Protein AF-A0A511YGC6-F1 (afdb_monomer)

Foldseek 3Di:
DPPDDDCQQCVLLVLLQVLLVLLVVLVVLLVVQQVVLVVCLLQQWFADPVFIDHQDDPRCVVPNPPDDDPRTRGGGPSNVSSLVSLVVSLVSLLVLQVVQCVCVVPPVVGPSHDPPVRSVVLNVLSVLCSDPVSVVVSSVQSCQQRVPVNRPVNVLVVQVVVVVVVCVVDPPDDPDDDDDPDD

Radius of gyration: 23.08 Å; Cα contacts (8 Å, |Δi|>4): 191; chains: 1; bounding box: 65×29×63 Å

pLDDT: mean 83.74, std 13.91, range [33.91, 96.25]

Sequence (183 aa):
MKLGESLSDNWYGLGGQGNWFFGVGAALAGVKGGLNSERMYGEGIRRGLSGNYPLTGRNLSLFGKMPATKASMPASSLAKWGGIAGKASFGAGVVMDGIGVYNYYNNPDSKNKVHPAKAGLNTTIGAYGLTGAGTIPALLYFGVDALYPGGWEGYGNDYQSIQSQNAAIVHGFITAPYGSQKF

Structure (mmCIF, N/CA/C/O backbone):
data_AF-A0A511YGC6-F1
#
_entry.id   AF-A0A511YGC6-F1
#
loop_
_atom_site.group_PDB
_atom_site.id
_atom_site.type_symbol
_atom_site.label_atom_id
_atom_site.label_alt_id
_atom_site.label_comp_id
_atom_site.label_asym_id
_atom_site.label_entity_id
_atom_site.label_seq_id
_atom_site.pdbx_PDB_ins_code
_atom_site.Cartn_x
_atom_site.Cartn_y
_atom_site.Cartn_z
_atom_site.occupancy
_atom_site.B_iso_or_equiv
_atom_site.auth_seq_id
_atom_site.auth_comp_id
_atom_site.auth_asym_id
_atom_site.auth_atom_id
_atom_site.pdbx_PDB_model_num
ATOM 1 N N . MET A 1 1 ? -3.624 17.042 17.970 1.00 46.38 1 MET A N 1
ATOM 2 C CA . MET A 1 1 ? -3.234 16.182 19.107 1.00 46.38 1 MET A CA 1
ATOM 3 C C . MET A 1 1 ? -3.882 16.768 20.355 1.00 46.38 1 MET A C 1
ATOM 5 O O . MET A 1 1 ? -3.564 17.902 20.692 1.00 46.38 1 MET A O 1
ATOM 9 N N . LYS A 1 2 ? -4.871 16.097 20.964 1.00 43.78 2 LYS A N 1
ATOM 10 C CA . LYS A 1 2 ? -5.384 16.529 22.277 1.00 43.78 2 LYS A CA 1
ATOM 11 C C . LYS A 1 2 ? -4.279 16.231 23.296 1.00 43.78 2 LYS A C 1
ATOM 13 O O . LYS A 1 2 ? -3.746 15.125 23.280 1.00 43.78 2 LYS A O 1
ATOM 18 N N . LEU A 1 3 ? -3.884 17.215 24.106 1.00 38.38 3 LEU A N 1
ATOM 19 C CA . LEU A 1 3 ? -2.898 17.011 25.171 1.00 38.38 3 LEU A CA 1
ATOM 20 C C . LEU A 1 3 ? -3.415 15.908 26.110 1.00 38.38 3 LEU A C 1
ATOM 22 O O . LEU A 1 3 ? -4.413 16.128 26.790 1.00 38.38 3 LEU A O 1
ATOM 26 N N . GLY A 1 4 ? -2.770 14.737 26.126 1.00 50.97 4 GLY A N 1
ATOM 27 C CA . GLY A 1 4 ? -3.018 13.714 27.150 1.00 50.97 4 GLY A CA 1
ATOM 28 C C . GLY A 1 4 ? -3.004 12.246 26.713 1.00 50.97 4 GLY A C 1
ATOM 29 O O . GLY A 1 4 ? -2.922 11.397 27.591 1.00 50.97 4 GLY A O 1
ATOM 30 N N . GLU A 1 5 ? -3.060 11.903 25.420 1.00 54.47 5 GLU A N 1
ATOM 31 C CA . GLU A 1 5 ? -2.953 10.487 25.017 1.00 54.47 5 GLU A CA 1
ATOM 32 C C . GLU A 1 5 ? -1.487 10.041 24.958 1.00 54.47 5 GLU A C 1
ATOM 34 O O . GLU A 1 5 ? -0.684 10.593 24.201 1.00 54.47 5 GLU A O 1
ATOM 39 N N . SER A 1 6 ? -1.140 9.036 25.766 1.00 64.12 6 SER A N 1
ATOM 40 C CA . SER A 1 6 ? 0.148 8.344 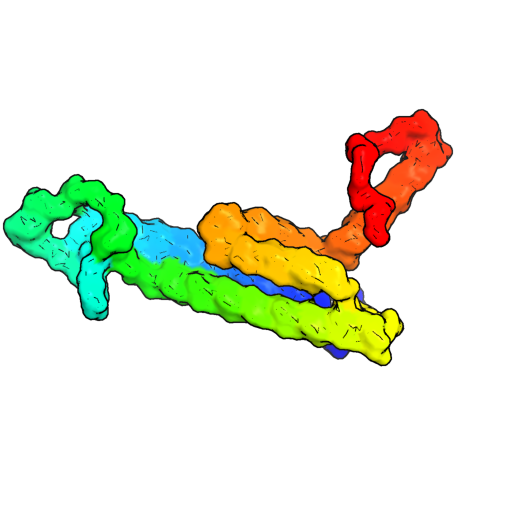25.688 1.00 64.12 6 SER A CA 1
ATOM 41 C C . SER A 1 6 ? 0.275 7.621 24.340 1.00 64.12 6 SER A C 1
ATOM 43 O O . SER A 1 6 ? -0.711 7.102 23.816 1.00 64.12 6 SER A O 1
ATOM 45 N N . LEU A 1 7 ? 1.494 7.514 23.794 1.00 62.38 7 LEU A N 1
ATOM 46 C CA . LEU A 1 7 ? 1.788 6.692 22.607 1.00 62.38 7 LEU A CA 1
ATOM 47 C C . LEU A 1 7 ? 1.282 5.245 22.755 1.00 62.38 7 LEU A C 1
ATOM 49 O O . LEU A 1 7 ? 0.912 4.637 21.758 1.00 62.38 7 LEU A O 1
ATOM 53 N N . SER A 1 8 ? 1.220 4.711 23.982 1.00 67.25 8 SER A N 1
ATOM 54 C CA . SER A 1 8 ? 0.646 3.387 24.275 1.00 67.25 8 SER A CA 1
ATOM 55 C C . SER A 1 8 ? -0.849 3.290 23.975 1.00 67.25 8 SER A C 1
ATOM 57 O O . SER A 1 8 ? -1.338 2.225 23.598 1.00 67.25 8 SER A O 1
ATOM 59 N N . ASP A 1 9 ? -1.584 4.388 24.128 1.00 80.56 9 ASP A N 1
ATOM 60 C CA . ASP A 1 9 ? -3.045 4.365 24.161 1.00 80.56 9 ASP A CA 1
ATOM 61 C C . ASP A 1 9 ? -3.653 4.423 22.760 1.00 80.56 9 ASP A C 1
ATOM 63 O O . ASP A 1 9 ? -4.796 4.017 22.583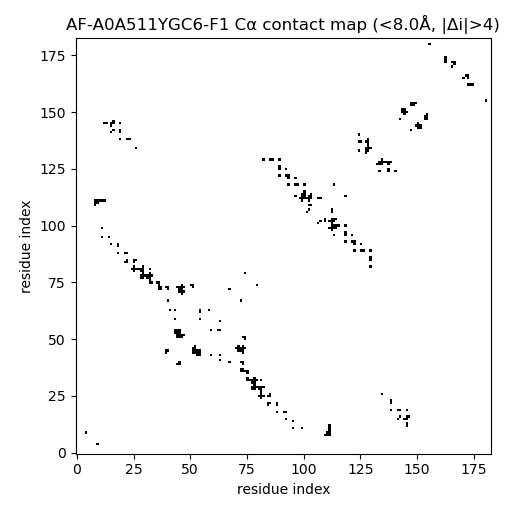 1.00 80.56 9 ASP A O 1
ATOM 67 N N . ASN A 1 10 ? -2.899 4.892 21.761 1.00 84.38 10 ASN A N 1
ATOM 68 C CA . ASN A 1 10 ? -3.384 5.083 20.391 1.00 84.38 10 ASN A CA 1
ATOM 69 C C . ASN A 1 10 ? -2.305 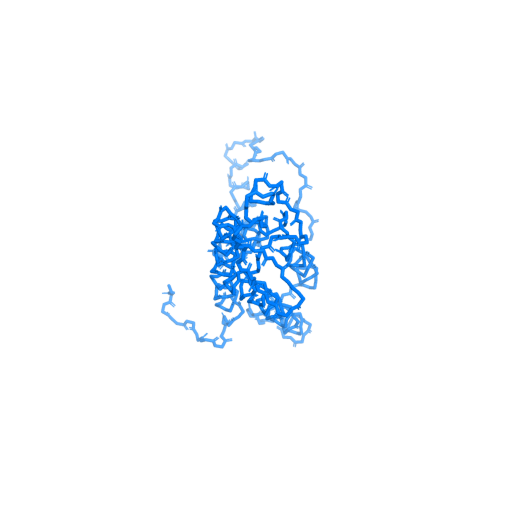4.781 19.332 1.00 84.38 10 ASN A C 1
ATOM 71 O O . ASN A 1 10 ? -2.209 5.437 18.290 1.00 84.38 10 ASN A O 1
ATOM 75 N N . TRP A 1 11 ? -1.443 3.799 19.609 1.00 89.44 11 TRP A N 1
ATOM 76 C CA . TRP A 1 11 ? -0.376 3.411 18.685 1.00 89.44 11 TRP A CA 1
ATOM 77 C C . TRP A 1 11 ? -0.937 2.896 17.357 1.00 89.44 11 TRP A C 1
ATOM 79 O O . TRP A 1 11 ? -0.306 3.105 16.324 1.00 89.44 11 TRP A O 1
ATOM 89 N N . TYR A 1 12 ? -2.114 2.260 17.362 1.00 88.88 12 TYR A N 1
ATOM 90 C CA . TYR A 1 12 ? -2.728 1.741 16.143 1.00 88.88 12 TYR A CA 1
ATOM 91 C C . TYR A 1 12 ? -3.159 2.886 15.216 1.00 88.88 12 TYR A C 1
ATOM 93 O O . TYR A 1 12 ? -2.823 2.877 14.034 1.00 88.88 12 TYR A O 1
ATOM 101 N N . GLY A 1 13 ? -3.824 3.919 15.750 1.00 87.06 13 GLY A N 1
ATOM 102 C CA . GLY A 1 13 ? -4.230 5.088 14.964 1.00 87.06 13 GLY A CA 1
ATOM 103 C C . GLY A 1 13 ? -3.033 5.877 14.427 1.00 87.06 13 GLY A C 1
ATOM 104 O O . GLY A 1 13 ? -2.974 6.196 13.239 1.00 87.06 13 GLY A O 1
ATOM 105 N N . LEU A 1 14 ? -2.030 6.132 15.275 1.00 89.06 14 LEU A N 1
ATOM 106 C CA . LEU A 1 14 ? -0.797 6.817 14.863 1.00 89.06 14 LEU A CA 1
ATOM 107 C C . LEU A 1 14 ? 0.023 5.990 13.861 1.00 89.06 14 LEU A C 1
ATOM 109 O O . LEU A 1 14 ? 0.546 6.532 12.886 1.00 89.06 14 LEU A O 1
ATOM 113 N N . GLY A 1 15 ? 0.106 4.675 14.070 1.00 90.31 15 GLY A N 1
ATOM 114 C CA . GLY A 1 15 ? 0.751 3.732 13.160 1.00 90.31 15 GLY A CA 1
ATOM 115 C C . GLY A 1 15 ? 0.052 3.676 11.804 1.00 90.31 15 GLY A C 1
ATOM 116 O O . GLY A 1 15 ? 0.720 3.723 10.773 1.00 90.31 15 GLY A O 1
ATOM 117 N N . GLY A 1 16 ? -1.283 3.681 11.791 1.00 90.94 16 GLY A N 1
ATOM 118 C CA . GLY A 1 16 ? -2.098 3.779 10.580 1.00 90.94 16 GLY A CA 1
ATOM 119 C C . GLY A 1 16 ? -1.819 5.056 9.785 1.00 90.94 16 GLY A C 1
ATOM 120 O O . GLY A 1 16 ? -1.584 4.986 8.579 1.00 90.94 16 GLY A O 1
ATOM 121 N N . GLN A 1 17 ? -1.740 6.213 10.453 1.00 93.31 17 GLN A N 1
ATOM 122 C CA . GLN A 1 17 ? -1.370 7.488 9.820 1.00 93.31 17 GLN A CA 1
ATOM 123 C C . GLN A 1 17 ? 0.039 7.459 9.233 1.00 93.31 17 GLN A C 1
ATOM 125 O O . GLN A 1 17 ? 0.230 7.801 8.065 1.00 93.31 17 GLN A O 1
ATOM 130 N N . GLY A 1 18 ? 1.024 7.013 10.015 1.00 93.06 18 GLY A N 1
ATOM 131 C CA . GLY A 1 18 ? 2.402 6.881 9.545 1.00 93.06 18 GLY A CA 1
ATOM 132 C C . GLY A 1 18 ? 2.513 5.946 8.339 1.00 93.06 18 GLY A C 1
ATOM 133 O O . GLY A 1 18 ? 3.151 6.291 7.342 1.00 93.06 18 GLY A O 1
ATOM 134 N N . ASN A 1 19 ? 1.832 4.798 8.391 1.00 93.94 19 ASN A N 1
ATOM 135 C CA . ASN A 1 19 ? 1.808 3.837 7.295 1.00 93.94 19 ASN A CA 1
ATOM 136 C C . ASN A 1 19 ? 1.113 4.405 6.047 1.00 93.94 19 ASN A C 1
ATOM 138 O O . ASN A 1 19 ? 1.585 4.172 4.937 1.00 93.94 19 ASN A O 1
ATOM 142 N N . TRP A 1 20 ? 0.050 5.200 6.209 1.00 94.19 20 TRP A N 1
ATOM 143 C CA . TRP A 1 20 ? -0.620 5.874 5.096 1.00 94.19 20 TRP A CA 1
ATOM 144 C C . TRP A 1 20 ? 0.299 6.874 4.390 1.00 94.19 20 TRP A C 1
ATOM 146 O O . TRP A 1 20 ? 0.468 6.795 3.173 1.00 94.19 20 TRP A O 1
ATOM 156 N N . PHE A 1 21 ? 0.960 7.769 5.134 1.00 93.94 21 PHE A N 1
ATOM 157 C CA . PHE A 1 21 ? 1.910 8.726 4.550 1.00 93.94 21 PHE A CA 1
ATOM 158 C C . PHE A 1 21 ? 3.074 8.020 3.850 1.00 93.94 21 PHE A C 1
ATOM 160 O O . PHE A 1 21 ? 3.480 8.414 2.753 1.00 93.94 21 PHE A O 1
ATOM 167 N N . PHE A 1 22 ? 3.586 6.948 4.455 1.00 93.06 22 PHE A N 1
ATOM 168 C CA . PHE A 1 22 ? 4.616 6.121 3.840 1.00 93.06 22 PHE A CA 1
ATOM 169 C C . PHE A 1 22 ? 4.119 5.461 2.542 1.00 93.06 22 PHE A C 1
ATOM 171 O O . PHE A 1 22 ? 4.814 5.511 1.525 1.00 93.06 22 PHE A O 1
ATOM 178 N N . GLY A 1 23 ? 2.897 4.922 2.537 1.00 91.00 23 GLY A N 1
ATOM 179 C CA . GLY A 1 23 ? 2.242 4.354 1.358 1.00 91.00 23 GLY A CA 1
ATOM 180 C C . GLY A 1 23 ? 2.049 5.369 0.226 1.00 91.00 23 GLY A C 1
ATOM 181 O O . GLY A 1 23 ? 2.362 5.067 -0.928 1.00 91.00 23 GLY A O 1
ATOM 182 N N . VAL A 1 24 ? 1.624 6.599 0.541 1.00 91.69 24 VAL A N 1
ATOM 183 C CA . VAL A 1 24 ? 1.540 7.708 -0.430 1.00 91.69 24 VAL A CA 1
ATOM 184 C C . VAL A 1 24 ? 2.917 8.006 -1.026 1.00 91.69 24 VAL A C 1
ATOM 186 O O . VAL A 1 24 ? 3.060 8.094 -2.247 1.00 91.69 24 VAL A O 1
ATOM 189 N N . GLY A 1 25 ? 3.951 8.110 -0.187 1.00 89.88 25 GLY A N 1
ATOM 190 C CA . GLY A 1 25 ? 5.326 8.324 -0.640 1.00 89.88 25 GLY A CA 1
ATOM 191 C C . GLY A 1 25 ? 5.822 7.212 -1.570 1.00 89.88 25 GLY A C 1
ATOM 192 O O . GLY A 1 25 ? 6.396 7.491 -2.626 1.00 89.88 25 GLY A O 1
ATOM 193 N N . ALA A 1 26 ? 5.544 5.953 -1.225 1.00 90.06 26 ALA A N 1
ATOM 194 C CA . ALA A 1 26 ? 5.881 4.793 -2.044 1.00 90.06 26 ALA A CA 1
ATOM 195 C C . ALA A 1 26 ? 5.164 4.813 -3.406 1.00 90.06 26 ALA A C 1
ATOM 197 O O . ALA A 1 26 ? 5.795 4.563 -4.437 1.00 90.06 26 ALA A O 1
ATOM 198 N N . ALA A 1 27 ? 3.875 5.167 -3.430 1.00 88.94 27 ALA A N 1
ATOM 199 C CA . ALA A 1 27 ? 3.099 5.293 -4.661 1.00 88.94 27 ALA A CA 1
ATOM 200 C C . ALA A 1 27 ? 3.657 6.398 -5.573 1.00 88.94 27 ALA A C 1
ATOM 202 O O . ALA A 1 27 ? 3.886 6.164 -6.761 1.00 88.94 27 ALA A O 1
ATOM 203 N N . LEU A 1 28 ? 3.966 7.574 -5.017 1.00 89.25 28 LEU A N 1
ATOM 204 C CA . LEU A 1 28 ? 4.579 8.680 -5.760 1.00 89.25 28 LEU A CA 1
ATOM 205 C C . LEU A 1 28 ? 5.960 8.306 -6.319 1.00 89.25 28 LEU A C 1
ATOM 207 O O . LEU A 1 28 ? 6.267 8.619 -7.473 1.00 89.25 28 LEU A O 1
ATOM 211 N N . ALA A 1 29 ? 6.784 7.599 -5.539 1.00 87.56 29 ALA A N 1
ATOM 212 C CA . ALA A 1 29 ? 8.066 7.070 -6.001 1.00 87.56 29 ALA A CA 1
ATOM 213 C C . ALA A 1 29 ? 7.887 6.059 -7.148 1.00 87.56 29 ALA A C 1
ATOM 215 O O . ALA A 1 29 ? 8.635 6.099 -8.128 1.00 87.56 29 ALA A O 1
ATOM 216 N N . GLY A 1 30 ? 6.858 5.208 -7.069 1.00 86.69 30 GLY A N 1
ATOM 217 C CA . GLY A 1 30 ? 6.450 4.295 -8.136 1.00 86.69 30 GLY A CA 1
ATOM 218 C C . GLY A 1 30 ? 6.102 5.026 -9.434 1.00 86.69 30 GLY A C 1
ATOM 219 O O . GLY A 1 30 ? 6.689 4.732 -10.477 1.00 86.69 30 GLY A O 1
ATOM 220 N N . VAL A 1 31 ? 5.219 6.029 -9.361 1.00 86.94 31 VAL A N 1
ATOM 221 C CA . VAL A 1 31 ? 4.803 6.854 -10.512 1.00 86.94 31 VAL A CA 1
ATOM 222 C C . VAL A 1 31 ? 5.998 7.574 -11.131 1.00 86.94 31 VAL A C 1
ATOM 224 O O . VAL A 1 31 ? 6.249 7.457 -12.331 1.00 86.94 31 VAL A O 1
ATOM 227 N N . LYS A 1 32 ? 6.796 8.270 -10.314 1.00 88.56 32 LYS A N 1
ATOM 228 C CA . LYS A 1 32 ? 7.991 8.982 -10.788 1.00 88.56 32 LYS A CA 1
ATOM 229 C C . LYS A 1 32 ? 9.019 8.021 -11.389 1.00 88.56 32 LYS A C 1
ATOM 231 O O . LYS A 1 32 ? 9.677 8.352 -12.373 1.00 88.56 32 LYS A O 1
ATOM 236 N N . GLY A 1 33 ? 9.144 6.820 -10.830 1.00 88.31 33 GLY A N 1
ATOM 237 C CA . GLY A 1 33 ? 9.994 5.767 -11.365 1.00 88.31 33 GLY A CA 1
ATOM 238 C C . GLY A 1 33 ? 9.526 5.250 -12.728 1.00 88.31 33 GLY A C 1
ATOM 239 O O . GLY A 1 33 ? 10.371 5.033 -13.596 1.00 88.31 33 GLY A O 1
ATOM 240 N N . GLY A 1 34 ? 8.214 5.101 -12.928 1.00 87.38 34 GLY A N 1
ATOM 241 C CA . GLY A 1 34 ? 7.605 4.752 -14.216 1.00 87.38 34 GLY A CA 1
ATOM 242 C C . GLY A 1 34 ? 7.853 5.817 -15.282 1.00 87.38 34 GLY A C 1
ATOM 243 O O . GLY A 1 34 ? 8.403 5.509 -16.333 1.00 87.38 34 GLY A O 1
ATOM 244 N N . LEU A 1 35 ? 7.595 7.089 -14.964 1.00 90.00 35 LEU A N 1
ATOM 245 C CA . LEU A 1 35 ? 7.888 8.212 -15.867 1.00 90.00 35 LEU A CA 1
ATOM 246 C C . LEU A 1 35 ? 9.377 8.284 -16.237 1.00 90.00 35 LEU A C 1
ATOM 248 O O . LEU A 1 35 ? 9.736 8.559 -17.380 1.00 90.00 35 LEU A O 1
ATOM 252 N N . ASN A 1 36 ? 10.265 8.017 -15.276 1.00 91.94 36 ASN A N 1
ATOM 253 C CA . ASN A 1 36 ? 11.696 7.953 -15.551 1.00 91.94 36 ASN A CA 1
ATOM 254 C C . ASN A 1 36 ? 12.050 6.779 -16.477 1.00 91.94 36 ASN A C 1
ATOM 256 O O . ASN A 1 36 ? 12.873 6.939 -17.368 1.00 91.94 36 ASN A O 1
ATOM 260 N N . SER A 1 37 ? 11.416 5.616 -16.298 1.00 90.38 37 SER A N 1
ATOM 261 C CA . SER A 1 37 ? 11.577 4.461 -17.193 1.00 90.38 37 SER A CA 1
ATOM 262 C C . SER A 1 37 ? 11.159 4.791 -18.630 1.00 90.38 37 SER A C 1
ATOM 264 O O . SER A 1 37 ? 11.889 4.469 -19.567 1.00 90.38 37 SER A O 1
ATOM 266 N N . GLU A 1 38 ? 10.043 5.499 -18.812 1.00 90.81 38 GLU A N 1
ATOM 267 C CA . GLU A 1 38 ? 9.581 5.940 -20.132 1.00 90.81 38 GLU A CA 1
ATOM 268 C C . GLU A 1 38 ? 10.553 6.929 -20.786 1.00 90.81 38 GLU A C 1
ATOM 270 O O . GLU A 1 38 ? 10.897 6.769 -21.957 1.00 90.81 38 GLU A O 1
ATOM 275 N N . ARG A 1 39 ? 11.066 7.906 -20.027 1.00 90.69 39 ARG A N 1
ATOM 276 C CA . ARG A 1 39 ? 12.087 8.847 -20.523 1.00 90.69 39 ARG A CA 1
ATOM 277 C C . ARG A 1 39 ? 13.370 8.136 -20.936 1.00 90.69 39 ARG A C 1
ATOM 279 O O . ARG A 1 39 ? 13.825 8.320 -22.058 1.00 90.69 39 ARG A O 1
ATOM 286 N N . MET A 1 40 ? 13.889 7.257 -20.077 1.00 91.81 40 MET A N 1
ATOM 287 C CA . MET A 1 40 ? 15.055 6.424 -20.385 1.00 91.81 40 MET A CA 1
ATOM 288 C C . MET A 1 40 ? 14.823 5.598 -21.659 1.00 91.81 40 MET A C 1
ATOM 290 O O . MET A 1 40 ? 15.723 5.461 -22.486 1.00 91.81 40 MET A O 1
ATOM 294 N N . TYR A 1 41 ? 13.613 5.062 -21.849 1.00 92.19 41 TYR A N 1
ATOM 295 C CA . TYR A 1 41 ? 13.262 4.353 -23.077 1.00 92.19 41 TYR A CA 1
ATOM 296 C C . TYR A 1 41 ? 13.317 5.269 -24.307 1.00 92.19 41 TYR A C 1
ATOM 298 O O . TYR A 1 41 ? 13.897 4.888 -25.328 1.00 92.19 41 TYR A O 1
ATOM 306 N N . GLY A 1 42 ? 12.764 6.480 -24.208 1.00 88.25 42 GLY A N 1
ATOM 307 C CA . GLY A 1 42 ? 12.836 7.499 -25.260 1.00 88.25 42 GLY A CA 1
ATOM 308 C C . GLY A 1 42 ? 14.270 7.909 -25.615 1.00 88.25 42 GLY A C 1
ATOM 309 O O . GLY A 1 42 ? 14.574 8.131 -26.783 1.00 88.25 42 GLY A O 1
ATOM 310 N N . GLU A 1 43 ? 15.175 7.903 -24.638 1.00 89.12 43 GLU A N 1
ATOM 311 C CA . GLU A 1 43 ? 16.612 8.172 -24.810 1.00 89.12 43 GLU A CA 1
ATOM 312 C C . GLU A 1 43 ? 17.399 6.985 -25.401 1.00 89.12 43 GLU A C 1
ATOM 314 O O . GLU A 1 43 ? 18.617 7.043 -25.549 1.00 89.12 43 GLU A O 1
ATOM 319 N N . GLY A 1 44 ? 16.725 5.887 -25.756 1.00 90.19 44 GLY A N 1
ATOM 320 C CA . GLY A 1 44 ? 17.368 4.712 -26.344 1.00 90.19 44 GLY A CA 1
ATOM 321 C C . GLY A 1 44 ? 17.904 3.712 -25.319 1.00 90.19 44 GLY A C 1
ATOM 322 O O . GLY A 1 44 ? 18.582 2.761 -25.704 1.00 90.19 44 GLY A O 1
ATOM 323 N N . ILE A 1 45 ? 17.588 3.861 -24.030 1.00 92.62 45 ILE A N 1
ATOM 324 C CA . ILE A 1 45 ? 17.928 2.866 -23.008 1.00 92.62 45 ILE A CA 1
ATOM 325 C C . ILE A 1 45 ? 16.917 1.718 -23.061 1.00 92.62 45 ILE A C 1
ATOM 327 O O . ILE A 1 45 ? 15.708 1.909 -23.220 1.00 92.62 45 ILE A O 1
ATOM 331 N N . ARG A 1 46 ? 17.411 0.487 -22.952 1.00 91.94 46 ARG A N 1
ATOM 332 C CA . ARG A 1 46 ? 16.615 -0.742 -22.970 1.00 91.94 46 ARG A CA 1
ATOM 333 C C . ARG A 1 46 ? 16.933 -1.592 -21.749 1.00 91.94 46 ARG A C 1
ATOM 335 O O . ARG A 1 46 ? 17.995 -1.469 -21.139 1.00 91.94 46 ARG A O 1
ATOM 342 N N . ARG A 1 47 ? 15.997 -2.459 -21.376 1.00 92.00 47 ARG A N 1
ATOM 343 C CA . ARG A 1 47 ? 16.202 -3.453 -20.320 1.00 92.00 47 ARG A CA 1
ATOM 344 C C . ARG A 1 47 ? 16.948 -4.669 -20.860 1.00 92.00 47 ARG A C 1
ATOM 346 O O . ARG A 1 47 ? 16.500 -5.293 -21.814 1.00 92.00 47 ARG A O 1
ATOM 353 N N . GLY A 1 48 ? 18.055 -5.018 -20.215 1.00 86.81 48 GLY A N 1
ATOM 354 C CA . GLY A 1 48 ? 18.797 -6.258 -20.429 1.00 86.81 48 GLY A CA 1
ATOM 355 C C . GLY A 1 48 ? 18.635 -7.243 -19.272 1.00 86.81 48 GLY A C 1
ATOM 356 O O . GLY A 1 48 ? 17.969 -6.959 -18.273 1.00 86.81 48 GLY A O 1
ATOM 357 N N . LEU A 1 49 ? 19.272 -8.408 -19.411 1.00 83.50 49 LEU A N 1
ATOM 358 C CA . LEU A 1 49 ? 19.253 -9.489 -18.417 1.00 83.50 49 LEU A CA 1
ATOM 359 C C . LEU A 1 49 ? 19.921 -9.081 -17.094 1.00 83.50 49 LEU A C 1
ATOM 361 O O . LEU A 1 49 ? 19.396 -9.379 -16.026 1.00 83.50 49 LEU A O 1
ATOM 365 N N . SER A 1 50 ? 21.048 -8.367 -17.165 1.00 85.19 50 SER A N 1
ATOM 366 C CA . SER A 1 50 ? 21.831 -7.925 -16.001 1.00 85.19 50 SER A CA 1
ATOM 367 C C . SER A 1 50 ? 21.558 -6.479 -15.575 1.00 85.19 50 SER A C 1
ATOM 369 O O . SER A 1 50 ? 22.007 -6.052 -14.514 1.00 85.19 50 SER A O 1
ATOM 371 N N . GLY A 1 51 ? 20.818 -5.707 -16.371 1.00 87.19 51 GLY A N 1
ATOM 372 C CA . GLY A 1 51 ? 20.605 -4.287 -16.114 1.00 87.19 51 GLY A CA 1
ATOM 373 C C . GLY A 1 51 ? 20.170 -3.522 -17.353 1.00 87.19 51 GLY A C 1
ATOM 374 O O . GLY A 1 51 ? 19.985 -4.091 -18.428 1.00 87.19 51 GLY A O 1
ATOM 375 N N . ASN A 1 52 ? 19.980 -2.218 -17.192 1.00 92.62 52 ASN A N 1
ATOM 376 C CA . ASN A 1 52 ? 19.666 -1.345 -18.315 1.00 92.62 52 ASN A CA 1
ATOM 377 C C . ASN A 1 52 ? 20.919 -1.126 -19.167 1.00 92.62 52 ASN A C 1
ATOM 379 O O . ASN A 1 52 ? 22.009 -0.976 -18.619 1.00 92.62 52 ASN A O 1
ATOM 383 N N . TYR A 1 53 ? 20.761 -1.059 -20.484 1.00 92.06 53 TYR A N 1
ATOM 384 C CA . TYR A 1 53 ? 21.849 -0.768 -21.413 1.00 92.06 53 TYR A CA 1
ATOM 385 C C . TYR A 1 53 ? 21.397 0.242 -22.478 1.00 92.06 53 TYR A C 1
ATOM 387 O O . TYR A 1 53 ? 20.228 0.229 -22.876 1.00 92.06 53 TYR A O 1
ATOM 395 N N . PRO A 1 54 ? 22.286 1.133 -22.943 1.00 93.12 54 PRO A N 1
ATOM 396 C CA . PRO A 1 54 ? 21.973 2.065 -24.018 1.00 93.12 54 PRO A CA 1
ATOM 397 C C . PRO A 1 54 ? 22.075 1.381 -25.387 1.00 93.12 54 PRO A C 1
ATOM 399 O O . PRO A 1 54 ? 22.976 0.577 -25.633 1.00 93.12 54 PRO A O 1
ATOM 402 N N . LEU A 1 55 ? 21.177 1.725 -26.309 1.00 91.94 55 LEU A N 1
ATOM 403 C CA . LEU A 1 55 ? 21.359 1.427 -27.727 1.00 91.94 55 LEU A CA 1
ATOM 404 C C . LEU A 1 55 ? 22.391 2.385 -28.329 1.00 91.94 55 LEU A C 1
ATOM 406 O O . LEU A 1 55 ? 22.350 3.589 -28.090 1.00 91.94 55 LEU A O 1
ATOM 410 N N . THR A 1 56 ? 23.286 1.859 -29.162 1.00 90.62 56 THR A N 1
ATOM 411 C CA . THR A 1 56 ? 24.337 2.642 -29.823 1.00 90.62 56 THR A CA 1
ATOM 412 C C . THR A 1 56 ? 24.415 2.330 -31.320 1.00 90.62 56 THR A C 1
ATOM 414 O O . THR A 1 56 ? 23.992 1.264 -31.783 1.00 90.62 56 THR A O 1
ATOM 417 N N . GLY A 1 57 ? 24.927 3.288 -32.101 1.00 89.25 57 GLY A N 1
ATOM 418 C CA . GLY A 1 57 ? 25.205 3.137 -33.533 1.00 89.25 57 GLY A CA 1
ATOM 419 C C . GLY A 1 57 ? 24.016 2.623 -34.353 1.00 89.25 57 GLY A C 1
ATOM 420 O O . GLY A 1 57 ? 22.895 3.127 -34.254 1.00 89.25 57 GLY A O 1
ATOM 421 N N . ARG A 1 58 ? 24.261 1.582 -35.159 1.00 86.56 58 ARG A N 1
ATOM 422 C CA . ARG A 1 58 ? 23.251 0.961 -36.032 1.00 86.56 58 ARG A CA 1
ATOM 423 C C . ARG A 1 58 ? 22.029 0.460 -35.254 1.00 86.56 58 ARG A C 1
ATOM 425 O O . ARG A 1 58 ? 20.912 0.574 -35.747 1.00 86.56 58 ARG A O 1
ATOM 432 N N . ASN A 1 59 ? 22.214 -0.026 -34.027 1.00 85.56 59 ASN A N 1
ATOM 433 C CA . ASN A 1 59 ? 21.109 -0.526 -33.208 1.00 85.56 59 ASN A CA 1
ATOM 434 C C . ASN A 1 59 ? 20.186 0.602 -32.735 1.00 85.56 59 ASN A C 1
ATOM 436 O O . ASN A 1 59 ? 18.973 0.415 -32.704 1.00 85.56 59 ASN A O 1
ATOM 440 N N . LEU A 1 60 ? 20.724 1.785 -32.422 1.00 88.44 60 LEU A N 1
ATOM 441 C CA . LEU A 1 60 ? 19.898 2.951 -32.098 1.00 88.44 60 LEU A CA 1
ATOM 442 C C . LEU A 1 60 ? 19.080 3.409 -33.314 1.00 88.44 60 LEU A C 1
ATOM 444 O O . LEU A 1 60 ? 17.895 3.700 -33.184 1.00 88.44 60 LEU A O 1
ATOM 448 N N . SER A 1 61 ? 19.686 3.410 -34.503 1.00 84.56 61 SER A N 1
ATOM 449 C CA . SER A 1 61 ? 18.999 3.774 -35.748 1.00 84.56 61 SER A CA 1
ATOM 450 C C . SER A 1 61 ? 17.860 2.807 -36.105 1.00 84.56 61 SER A C 1
ATOM 452 O O . SER A 1 61 ? 16.791 3.256 -36.514 1.00 84.56 61 SER A O 1
ATOM 454 N N . LEU A 1 62 ? 18.059 1.499 -35.904 1.00 84.50 62 LEU A N 1
ATOM 455 C CA . LEU A 1 62 ? 17.072 0.466 -36.241 1.00 84.50 62 LEU A CA 1
ATOM 456 C C . LEU A 1 62 ? 15.991 0.277 -35.165 1.00 84.50 62 LEU A C 1
ATOM 458 O O . LEU A 1 62 ? 14.830 0.046 -35.492 1.00 84.50 62 LEU A O 1
ATOM 462 N N . PHE A 1 63 ? 16.358 0.370 -33.883 1.00 86.69 63 PHE A N 1
ATOM 463 C CA . PHE A 1 63 ? 15.499 -0.028 -32.758 1.00 86.69 63 PHE A CA 1
ATOM 464 C C . PHE A 1 63 ? 15.127 1.127 -31.816 1.00 86.69 63 PHE A C 1
ATOM 466 O O . PHE A 1 63 ? 14.360 0.938 -30.866 1.00 86.69 63 PHE A O 1
ATOM 473 N N . GLY A 1 64 ? 15.636 2.337 -32.063 1.00 82.62 64 GLY A N 1
ATOM 474 C CA . GLY A 1 64 ? 15.373 3.519 -31.238 1.00 82.62 64 GLY A CA 1
ATOM 475 C C . GLY A 1 64 ? 13.898 3.918 -31.206 1.00 82.62 64 GLY A C 1
ATOM 476 O O . GLY A 1 64 ? 13.402 4.311 -30.155 1.00 82.62 64 GLY A O 1
ATOM 477 N N . LYS A 1 65 ? 13.186 3.732 -32.326 1.00 83.62 65 LYS A N 1
ATOM 478 C CA . LYS A 1 65 ? 11.763 4.085 -32.493 1.00 83.62 65 LYS A CA 1
ATOM 479 C C . LYS A 1 65 ? 10.793 2.915 -32.296 1.00 83.62 65 LYS A C 1
ATOM 481 O O . LYS A 1 65 ? 9.611 3.055 -32.596 1.00 83.62 65 LYS A O 1
ATOM 486 N N . MET A 1 66 ? 11.272 1.750 -31.854 1.00 85.94 66 MET A N 1
ATOM 487 C CA . MET A 1 66 ? 10.371 0.625 -31.597 1.00 85.94 66 MET A CA 1
ATOM 488 C C . MET A 1 66 ? 9.399 0.947 -30.454 1.00 85.94 66 MET A C 1
ATOM 490 O O . MET A 1 66 ? 9.778 1.651 -29.517 1.00 85.94 66 MET A O 1
ATOM 494 N N . PRO A 1 67 ? 8.157 0.436 -30.510 1.00 85.75 67 PRO A N 1
ATOM 495 C CA . PRO A 1 67 ? 7.200 0.619 -29.432 1.00 85.75 67 PRO A CA 1
ATOM 496 C C . PRO A 1 67 ? 7.696 -0.056 -28.149 1.00 85.75 67 PRO A C 1
ATOM 498 O O . PRO A 1 67 ? 8.234 -1.168 -28.166 1.00 85.75 67 PRO A O 1
ATOM 501 N N . ALA A 1 68 ? 7.486 0.619 -27.021 1.00 85.62 68 ALA A N 1
ATOM 502 C CA . ALA A 1 68 ? 7.858 0.097 -25.718 1.00 85.62 68 ALA A CA 1
ATOM 503 C C . ALA A 1 68 ? 7.028 -1.145 -25.366 1.00 85.62 68 ALA A C 1
ATOM 505 O O . ALA A 1 68 ? 5.800 -1.136 -25.401 1.00 85.62 68 ALA A O 1
ATOM 506 N N . THR A 1 69 ? 7.710 -2.214 -24.964 1.00 87.56 69 THR A N 1
ATOM 507 C CA . THR A 1 69 ? 7.100 -3.410 -24.374 1.00 87.56 69 THR A CA 1
ATOM 508 C C . THR A 1 69 ? 7.569 -3.574 -22.929 1.00 87.56 69 THR A C 1
ATOM 510 O O . THR A 1 69 ? 8.614 -3.046 -22.538 1.00 87.56 69 THR A O 1
ATOM 513 N N . LYS A 1 70 ? 6.849 -4.367 -22.123 1.00 81.69 70 LYS A N 1
ATOM 514 C CA . LYS A 1 70 ? 7.264 -4.693 -20.741 1.00 81.69 70 LYS A CA 1
ATOM 515 C C . LYS A 1 70 ? 8.670 -5.307 -20.663 1.00 81.69 70 LYS A C 1
ATOM 517 O O . LYS A 1 70 ? 9.353 -5.135 -19.656 1.00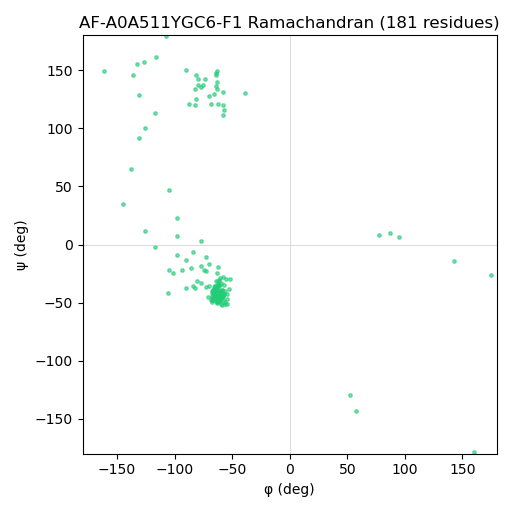 81.69 70 LYS A O 1
ATOM 522 N N . ALA A 1 71 ? 9.090 -6.017 -21.713 1.00 83.19 71 ALA A N 1
ATOM 523 C CA . ALA A 1 71 ? 10.409 -6.634 -21.798 1.00 83.19 71 ALA A CA 1
ATOM 524 C C . ALA A 1 71 ? 11.512 -5.618 -22.125 1.00 83.19 71 ALA A C 1
ATOM 526 O O . ALA A 1 71 ? 12.626 -5.762 -21.637 1.00 83.19 71 ALA A O 1
ATOM 527 N N . SER A 1 72 ? 11.203 -4.582 -22.911 1.00 87.19 72 SER A N 1
ATOM 528 C CA . SER A 1 72 ? 12.184 -3.591 -23.357 1.00 87.19 72 SER A CA 1
ATOM 529 C C . SER A 1 72 ? 12.262 -2.348 -22.466 1.00 87.19 72 SER A C 1
ATOM 531 O O . SER A 1 72 ? 13.277 -1.652 -22.507 1.00 87.19 72 SER A O 1
ATOM 533 N N . MET A 1 73 ? 11.210 -2.050 -21.690 1.00 90.38 73 MET A N 1
ATOM 534 C CA . MET A 1 73 ? 11.172 -0.894 -20.787 1.00 90.38 73 MET A CA 1
ATOM 535 C C . MET A 1 73 ? 12.259 -0.999 -19.707 1.00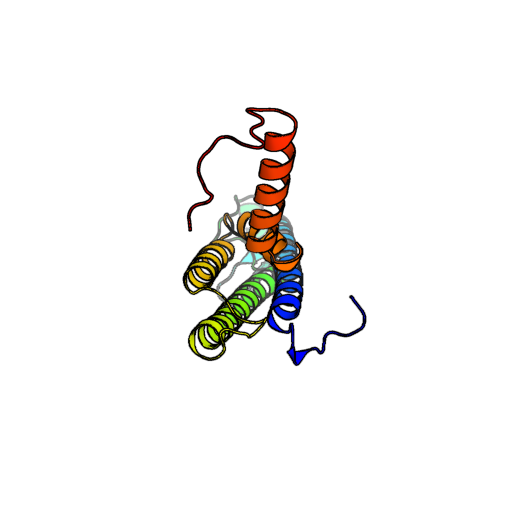 90.38 73 MET A C 1
ATOM 537 O O . MET A 1 73 ? 12.253 -1.971 -18.941 1.00 90.38 73 MET A O 1
ATOM 541 N N . PRO A 1 74 ? 13.183 -0.023 -19.619 1.00 91.94 74 PRO A N 1
ATOM 542 C CA . PRO A 1 74 ? 14.272 -0.033 -18.653 1.00 91.94 74 PRO A CA 1
ATOM 543 C C . PRO A 1 74 ? 13.733 0.020 -17.226 1.00 91.94 74 PRO A C 1
ATOM 545 O O . PRO A 1 74 ? 12.698 0.612 -16.941 1.00 91.94 74 PRO A O 1
ATOM 548 N N . ALA A 1 75 ? 14.443 -0.585 -16.287 1.00 89.75 75 ALA A N 1
ATOM 549 C CA . ALA A 1 75 ? 14.020 -0.593 -14.897 1.00 89.75 75 ALA A CA 1
ATOM 550 C C . ALA A 1 75 ? 14.551 0.646 -14.158 1.00 89.75 75 ALA A C 1
ATOM 552 O O . ALA A 1 75 ? 15.762 0.823 -14.043 1.00 89.75 75 ALA A O 1
ATOM 553 N N . SER A 1 76 ? 13.662 1.470 -13.601 1.00 89.44 76 SER A N 1
ATOM 554 C CA . SER A 1 76 ? 14.043 2.570 -12.704 1.00 89.44 76 SER A CA 1
ATOM 555 C C . SER A 1 76 ? 14.253 2.060 -11.274 1.00 89.44 76 SER A C 1
ATOM 557 O O . SER A 1 76 ? 13.416 1.322 -10.747 1.00 89.44 76 SER A O 1
ATOM 559 N N . SER A 1 77 ? 15.346 2.462 -10.615 1.00 84.75 77 SER A N 1
ATOM 560 C CA . SER A 1 77 ? 15.589 2.150 -9.196 1.00 84.75 77 SER A CA 1
ATOM 561 C C . SER A 1 77 ? 14.493 2.725 -8.296 1.00 84.75 77 SER A C 1
ATOM 563 O O . SER A 1 77 ? 14.082 2.065 -7.345 1.00 84.75 77 SER A O 1
ATOM 565 N N . LEU A 1 78 ? 13.952 3.896 -8.643 1.00 83.81 78 LEU A N 1
ATOM 566 C CA . LEU A 1 78 ? 12.877 4.548 -7.897 1.00 83.81 78 LEU A CA 1
ATOM 567 C C . LEU A 1 78 ? 11.566 3.747 -7.955 1.00 83.81 78 LEU A C 1
ATOM 569 O O . LEU A 1 78 ? 10.896 3.591 -6.939 1.00 83.81 78 LEU A O 1
ATOM 573 N N . ALA A 1 79 ? 11.251 3.156 -9.114 1.00 83.19 79 ALA A N 1
ATOM 574 C CA . ALA A 1 79 ? 10.091 2.275 -9.261 1.00 83.19 79 ALA A CA 1
ATOM 575 C C . ALA A 1 79 ? 10.255 0.978 -8.452 1.00 83.19 79 ALA A C 1
ATOM 577 O O . ALA A 1 79 ? 9.309 0.517 -7.816 1.00 83.19 79 ALA A O 1
ATOM 578 N N . LYS A 1 80 ? 11.468 0.402 -8.437 1.00 83.44 80 LYS A N 1
ATOM 579 C CA . LYS A 1 80 ? 11.778 -0.781 -7.617 1.00 83.44 80 LYS A CA 1
ATOM 580 C C . LYS A 1 80 ? 11.615 -0.483 -6.126 1.00 83.44 80 LYS A C 1
ATOM 582 O O . LYS A 1 80 ? 10.984 -1.268 -5.425 1.00 83.44 80 LYS A O 1
ATOM 587 N N . TRP A 1 81 ? 12.137 0.655 -5.664 1.00 81.25 81 TRP A N 1
ATOM 588 C CA . TRP A 1 81 ? 11.977 1.104 -4.281 1.00 81.25 81 TRP A CA 1
ATOM 589 C C . TRP A 1 81 ? 10.517 1.361 -3.923 1.00 81.25 81 TRP A C 1
ATOM 591 O O . TRP A 1 81 ? 10.083 0.887 -2.880 1.00 81.25 81 TRP A O 1
ATOM 601 N N . GLY A 1 82 ? 9.740 2.005 -4.801 1.00 85.38 82 GLY A N 1
ATOM 602 C CA . GLY A 1 82 ? 8.295 2.163 -4.614 1.00 85.38 82 GLY A CA 1
ATOM 603 C C . GLY A 1 82 ? 7.575 0.819 -4.452 1.00 85.38 82 GLY A C 1
ATOM 604 O O . GLY A 1 82 ? 6.768 0.656 -3.542 1.00 85.38 82 GLY A O 1
ATOM 605 N N . GLY A 1 83 ? 7.932 -0.187 -5.259 1.00 85.00 83 GLY A N 1
ATOM 606 C CA . GLY A 1 83 ? 7.370 -1.538 -5.149 1.00 85.00 83 GLY A CA 1
ATOM 607 C C . GLY A 1 83 ? 7.746 -2.276 -3.856 1.00 85.00 83 GLY A C 1
ATOM 608 O O . GLY A 1 83 ? 6.903 -2.953 -3.270 1.00 85.00 83 GLY A O 1
ATOM 609 N N . ILE A 1 84 ? 8.994 -2.149 -3.391 1.00 87.75 84 ILE A N 1
ATOM 610 C CA . ILE A 1 84 ? 9.444 -2.741 -2.117 1.00 87.75 84 ILE A CA 1
ATOM 611 C C . ILE A 1 84 ? 8.776 -2.031 -0.937 1.00 87.75 84 ILE A C 1
ATOM 613 O O . ILE A 1 84 ? 8.225 -2.692 -0.060 1.00 87.75 84 ILE A O 1
ATOM 617 N N . ALA A 1 85 ? 8.777 -0.698 -0.944 1.00 89.56 85 ALA A N 1
ATOM 618 C CA . ALA A 1 85 ? 8.155 0.119 0.088 1.00 89.56 85 ALA A CA 1
ATOM 619 C C . ALA A 1 85 ? 6.648 -0.158 0.186 1.00 89.56 85 ALA A C 1
ATOM 621 O O . ALA A 1 85 ? 6.147 -0.370 1.284 1.00 89.56 85 ALA A O 1
ATOM 622 N N . GLY A 1 86 ? 5.939 -0.276 -0.942 1.00 90.19 86 GLY A N 1
ATOM 623 C CA . GLY A 1 86 ? 4.520 -0.641 -0.948 1.00 90.19 86 GLY A CA 1
ATOM 624 C C . GLY A 1 86 ? 4.250 -1.989 -0.267 1.00 90.19 86 GLY A C 1
ATOM 625 O O . GLY A 1 86 ? 3.358 -2.092 0.570 1.00 90.19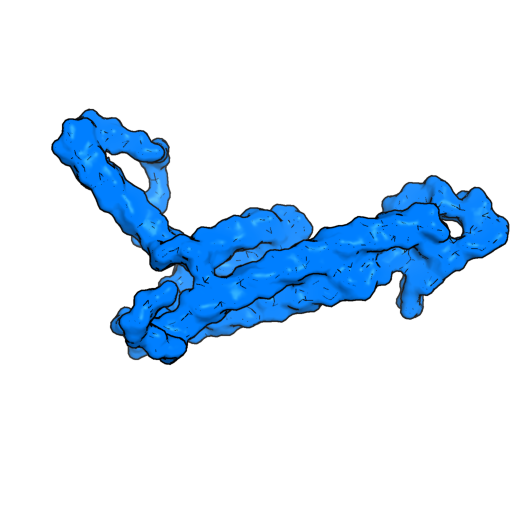 86 GLY A O 1
ATOM 626 N N . LYS A 1 87 ? 5.066 -3.015 -0.545 1.00 93.50 87 LYS A N 1
ATOM 627 C CA . LYS A 1 87 ? 4.949 -4.330 0.115 1.00 93.50 87 LYS A CA 1
ATOM 628 C C . LYS A 1 87 ? 5.290 -4.280 1.604 1.00 93.50 87 LYS A C 1
ATOM 630 O O . LYS A 1 87 ? 4.619 -4.938 2.392 1.00 93.50 87 LYS A O 1
ATOM 635 N N . ALA A 1 88 ? 6.309 -3.511 1.986 1.00 94.19 88 ALA A N 1
ATOM 636 C CA . ALA A 1 88 ? 6.671 -3.318 3.388 1.00 94.19 88 ALA A CA 1
ATOM 637 C C . ALA A 1 88 ? 5.548 -2.607 4.162 1.00 94.19 88 ALA A C 1
ATOM 639 O O . ALA A 1 88 ? 5.179 -3.052 5.243 1.00 94.19 88 ALA A O 1
ATOM 640 N N . SER A 1 89 ? 4.953 -1.567 3.570 1.00 94.19 89 SER A N 1
ATOM 641 C CA . SER A 1 89 ? 3.793 -0.847 4.109 1.00 94.19 89 SER A CA 1
ATOM 642 C C . SER A 1 89 ? 2.584 -1.764 4.299 1.00 94.19 89 SER A C 1
ATOM 644 O O . SER A 1 89 ? 1.949 -1.761 5.354 1.00 94.19 89 SER A O 1
ATOM 646 N N . PHE A 1 90 ? 2.296 -2.604 3.300 1.00 95.38 90 PHE A N 1
ATOM 647 C CA . PHE A 1 90 ? 1.244 -3.612 3.392 1.00 95.38 90 PHE A CA 1
ATOM 648 C C . PHE A 1 90 ? 1.512 -4.610 4.526 1.00 95.38 90 PHE A C 1
ATOM 650 O O . PHE A 1 90 ? 0.640 -4.836 5.361 1.00 95.38 90 PHE A O 1
ATOM 657 N N . GLY A 1 91 ? 2.727 -5.162 4.597 1.00 94.56 91 GLY A N 1
ATOM 658 C CA . GLY A 1 91 ? 3.112 -6.097 5.655 1.00 94.56 91 GLY A CA 1
ATOM 659 C C . GLY A 1 91 ? 3.009 -5.482 7.052 1.00 94.56 91 GLY A C 1
ATOM 660 O O . GLY A 1 91 ? 2.467 -6.114 7.955 1.00 94.56 91 GLY A O 1
ATOM 661 N N . ALA A 1 92 ? 3.456 -4.234 7.218 1.00 94.94 92 ALA A N 1
ATOM 662 C CA . ALA A 1 92 ? 3.292 -3.492 8.463 1.00 94.94 92 ALA A CA 1
ATOM 663 C C . ALA A 1 92 ? 1.807 -3.350 8.837 1.00 94.94 92 ALA A C 1
ATOM 665 O O . ALA A 1 92 ? 1.444 -3.639 9.972 1.00 94.94 92 ALA A O 1
ATOM 666 N N . GLY A 1 93 ? 0.944 -2.993 7.879 1.00 94.00 93 GLY A N 1
ATOM 667 C CA . GLY A 1 93 ? -0.507 -2.918 8.079 1.00 94.00 93 GLY A CA 1
ATOM 668 C C . GLY A 1 93 ? -1.117 -4.231 8.576 1.00 94.00 93 GLY A C 1
ATOM 669 O O . GLY A 1 93 ? -1.791 -4.234 9.600 1.00 94.00 93 GLY A O 1
ATOM 670 N N . VAL A 1 94 ? -0.804 -5.354 7.919 1.00 96.25 94 VAL A N 1
ATOM 671 C CA . VAL A 1 94 ? -1.300 -6.689 8.310 1.00 96.25 94 VAL A CA 1
ATOM 672 C C . VAL A 1 94 ? -0.870 -7.061 9.733 1.00 96.25 94 VAL A C 1
ATOM 674 O O . VAL A 1 94 ? -1.662 -7.610 10.496 1.00 96.25 94 VAL A O 1
ATOM 677 N N . VAL A 1 95 ? 0.372 -6.749 10.119 1.00 96.25 95 VAL A N 1
ATOM 678 C CA . VAL A 1 95 ? 0.854 -6.999 11.487 1.00 96.25 95 VAL A CA 1
ATOM 679 C C . VAL A 1 95 ? 0.101 -6.137 12.501 1.00 96.25 95 VAL A C 1
ATOM 681 O O . VAL A 1 95 ? -0.319 -6.652 13.538 1.00 96.25 95 VAL A O 1
ATOM 684 N N . MET A 1 96 ? -0.106 -4.849 12.209 1.00 95.38 96 MET A N 1
ATOM 685 C CA . MET A 1 96 ? -0.862 -3.952 13.090 1.00 95.38 96 MET A CA 1
ATOM 686 C C . MET A 1 96 ? -2.311 -4.420 13.267 1.00 95.38 96 MET A C 1
ATOM 688 O O . MET A 1 96 ? -2.783 -4.490 14.401 1.00 95.38 96 MET A O 1
ATOM 692 N N . ASP A 1 97 ? -2.982 -4.808 12.178 1.00 93.44 97 ASP A N 1
ATOM 693 C CA . ASP A 1 97 ? -4.326 -5.396 12.213 1.00 93.44 97 ASP A CA 1
ATOM 694 C C . ASP A 1 97 ? -4.350 -6.684 13.046 1.00 93.44 97 ASP A C 1
ATOM 696 O O . ASP A 1 97 ? -5.248 -6.873 13.863 1.00 93.44 97 ASP A O 1
ATOM 700 N N . GLY A 1 98 ? -3.341 -7.550 12.910 1.00 93.69 98 GLY A N 1
ATOM 701 C CA . GLY A 1 98 ? -3.222 -8.776 13.702 1.00 93.69 98 GLY A CA 1
ATOM 702 C C . GLY A 1 98 ? -3.132 -8.513 15.209 1.00 93.69 98 GLY A C 1
ATOM 703 O O . GLY A 1 98 ? -3.843 -9.147 15.991 1.00 93.69 98 GLY A O 1
ATOM 704 N N . ILE A 1 99 ? -2.316 -7.540 15.628 1.00 93.81 99 ILE A N 1
ATOM 705 C CA . ILE A 1 99 ? -2.239 -7.115 17.038 1.00 93.81 99 ILE A CA 1
ATOM 706 C C . ILE A 1 99 ? -3.572 -6.485 17.478 1.00 93.81 99 ILE A C 1
ATOM 708 O O . ILE A 1 99 ? -4.039 -6.728 18.592 1.00 93.81 99 ILE A O 1
ATOM 712 N N . GLY A 1 100 ? -4.218 -5.711 16.604 1.00 92.31 100 GLY A N 1
ATOM 713 C CA . GLY A 1 100 ? -5.528 -5.121 16.867 1.00 92.31 100 GLY A CA 1
ATOM 714 C C . GLY A 1 100 ? -6.630 -6.161 17.078 1.00 92.31 100 GLY A C 1
ATOM 715 O O . GLY A 1 100 ? -7.427 -6.039 18.010 1.00 92.31 100 GLY A O 1
ATOM 716 N N . VAL A 1 101 ? -6.643 -7.225 16.275 1.00 94.31 101 VAL A N 1
ATOM 717 C CA . VAL A 1 101 ? -7.565 -8.361 16.424 1.00 94.31 101 VAL A CA 1
ATOM 718 C C . VAL A 1 101 ? -7.266 -9.150 17.696 1.00 94.31 101 VAL A C 1
ATOM 720 O O . VAL A 1 101 ? -8.188 -9.528 18.418 1.00 94.31 101 VAL A O 1
ATOM 723 N N . TYR A 1 102 ? -5.991 -9.352 18.035 1.00 93.75 102 TYR A N 1
ATOM 724 C CA . TYR A 1 102 ? -5.625 -9.953 19.318 1.00 93.75 102 TYR A CA 1
ATOM 725 C C . TYR A 1 102 ? -6.180 -9.137 20.497 1.00 93.75 102 TYR A C 1
ATOM 727 O O . TYR A 1 102 ? -6.760 -9.708 21.423 1.00 93.75 102 TYR A O 1
ATOM 735 N N . ASN A 1 103 ? -6.068 -7.806 20.442 1.00 92.31 103 ASN A N 1
ATOM 736 C CA . ASN A 1 103 ? -6.652 -6.920 21.447 1.00 92.31 103 ASN A CA 1
ATOM 737 C C . ASN A 1 103 ? -8.182 -6.985 21.464 1.00 92.31 103 ASN A C 1
ATOM 739 O O . ASN A 1 103 ? -8.760 -6.935 22.540 1.00 92.31 103 ASN A O 1
ATOM 743 N N . TYR A 1 104 ? -8.841 -7.146 20.316 1.00 91.12 104 TYR A N 1
ATOM 744 C CA . TYR A 1 104 ? -10.297 -7.287 20.255 1.00 91.12 104 TYR A CA 1
ATOM 745 C C . TYR A 1 104 ? -10.808 -8.477 21.080 1.00 91.12 104 TYR A C 1
ATOM 747 O O . TYR A 1 104 ? -11.791 -8.334 21.803 1.00 91.12 104 TYR A O 1
ATOM 755 N N . TYR A 1 105 ? -10.120 -9.621 21.026 1.00 92.50 105 TYR A N 1
ATOM 756 C CA . TYR A 1 105 ? -10.523 -10.818 21.772 1.00 92.50 105 TYR A CA 1
ATOM 757 C C . TYR A 1 105 ? -10.041 -10.847 23.226 1.00 92.50 105 TYR A C 1
ATOM 759 O O . TYR A 1 105 ? -10.752 -11.361 24.083 1.00 92.50 105 TYR A O 1
ATOM 767 N N . ASN A 1 106 ? -8.843 -10.325 23.509 1.00 93.00 106 ASN A N 1
ATOM 768 C CA . ASN A 1 106 ? -8.197 -10.501 24.817 1.00 93.00 106 ASN A CA 1
ATOM 769 C C . ASN A 1 106 ? -8.240 -9.249 25.704 1.00 93.00 106 ASN A C 1
ATOM 771 O O . ASN A 1 106 ? -8.125 -9.366 26.917 1.00 93.00 106 ASN A O 1
ATOM 775 N N . ASN A 1 107 ? -8.410 -8.065 25.109 1.00 88.88 107 ASN A N 1
ATOM 776 C CA . ASN A 1 107 ? -8.407 -6.766 25.785 1.00 88.88 107 ASN A CA 1
ATOM 777 C C . ASN A 1 107 ? -9.532 -5.872 25.217 1.00 88.88 107 ASN A C 1
ATOM 779 O O . ASN A 1 107 ? -9.241 -4.853 24.581 1.00 88.88 107 ASN A O 1
ATOM 783 N N . PRO A 1 108 ? -10.817 -6.230 25.400 1.00 78.56 108 PRO A N 1
ATOM 784 C CA . PRO A 1 108 ? -11.938 -5.582 24.713 1.00 78.56 108 PRO A CA 1
ATOM 785 C C . PRO A 1 108 ? -12.102 -4.091 25.044 1.00 78.56 108 PRO A C 1
ATOM 787 O O . PRO A 1 108 ? -12.696 -3.364 24.250 1.00 78.56 108 PRO A O 1
ATOM 790 N N . ASP A 1 109 ? -11.537 -3.606 26.150 1.00 85.88 109 ASP A N 1
ATOM 791 C CA . ASP A 1 109 ? -11.531 -2.181 26.519 1.00 85.88 109 ASP A CA 1
ATOM 792 C C . ASP A 1 109 ? -10.391 -1.384 25.860 1.00 85.88 109 ASP A C 1
ATOM 794 O O . ASP A 1 109 ? -10.336 -0.157 25.956 1.00 85.88 109 ASP A O 1
ATOM 798 N N . SER A 1 110 ? -9.481 -2.057 25.149 1.00 84.25 110 SER A N 1
ATOM 799 C CA . SER A 1 110 ? -8.375 -1.415 24.440 1.00 84.25 110 SER A CA 1
ATOM 800 C C . SER A 1 110 ? -8.885 -0.487 23.339 1.00 84.25 110 SER A C 1
ATOM 802 O O . SER A 1 110 ? -9.700 -0.870 22.498 1.00 84.25 110 SER A O 1
ATOM 804 N N . LYS A 1 111 ? -8.327 0.724 23.279 1.00 84.38 111 LYS A N 1
ATOM 805 C CA . LYS A 1 111 ? -8.527 1.656 22.158 1.00 84.38 111 LYS A CA 1
ATOM 806 C C . LYS A 1 111 ? -7.839 1.195 20.866 1.00 84.38 111 LYS A C 1
ATOM 808 O O . LYS A 1 111 ? -8.179 1.673 19.793 1.00 84.38 111 LYS A O 1
ATOM 813 N N . ASN A 1 112 ? -6.899 0.251 20.962 1.00 88.31 112 ASN A N 1
ATOM 814 C CA . ASN A 1 112 ? -6.153 -0.308 19.830 1.00 88.31 112 ASN A CA 1
ATOM 815 C C . ASN A 1 112 ? -6.748 -1.639 19.343 1.00 88.31 112 ASN A C 1
ATOM 817 O O . ASN A 1 112 ? -6.022 -2.476 18.808 1.00 88.31 112 ASN A O 1
ATOM 821 N N . LYS A 1 113 ? -8.032 -1.894 19.612 1.00 89.69 113 LYS A N 1
ATOM 822 C CA . LYS A 1 113 ? -8.728 -3.087 19.123 1.00 89.69 113 LYS A CA 1
ATOM 823 C C . LYS A 1 113 ? -9.196 -2.885 17.686 1.00 89.69 113 LYS A C 1
ATOM 825 O O . LYS A 1 113 ? -9.604 -1.792 17.307 1.00 89.69 113 LYS A O 1
ATOM 830 N N . VAL A 1 114 ? -9.181 -3.960 16.909 1.00 89.81 114 VAL A N 1
ATOM 831 C CA . VAL A 1 114 ? -9.656 -3.979 15.523 1.00 89.81 114 VAL A CA 1
ATOM 832 C C . VAL A 1 114 ? -10.583 -5.166 15.351 1.00 89.81 114 VAL A C 1
ATOM 834 O O . VAL A 1 114 ? -10.227 -6.292 15.691 1.00 89.81 114 VAL A O 1
ATOM 837 N N . HIS A 1 115 ? -11.778 -4.924 14.815 1.00 91.25 115 HIS A N 1
ATOM 838 C CA . HIS A 1 115 ? -12.712 -6.003 14.531 1.00 91.25 115 HIS A CA 1
ATOM 839 C C . HIS A 1 115 ? -12.131 -6.950 13.456 1.00 91.25 115 HIS A C 1
ATOM 841 O O . HIS A 1 115 ? -11.633 -6.466 12.435 1.00 91.25 115 HIS A O 1
ATOM 847 N N . PRO A 1 116 ? -12.238 -8.286 13.597 1.00 91.25 116 PRO A N 1
ATOM 848 C CA . PRO A 1 116 ? -11.715 -9.245 12.616 1.00 91.25 116 PRO A CA 1
ATOM 849 C C . PRO A 1 116 ? -12.193 -8.992 11.179 1.00 91.25 116 PRO A C 1
ATOM 851 O O . PRO A 1 116 ? -11.418 -9.103 10.231 1.00 91.25 116 PRO A O 1
ATOM 854 N N . ALA A 1 117 ? -13.457 -8.591 11.006 1.00 91.31 117 ALA A N 1
ATOM 855 C CA . ALA A 1 117 ? -13.994 -8.243 9.688 1.00 91.31 117 ALA A CA 1
ATOM 856 C C . ALA A 1 117 ? -13.302 -7.009 9.079 1.00 91.31 117 ALA A C 1
ATOM 858 O O . ALA A 1 117 ? -13.018 -6.994 7.881 1.00 91.31 117 ALA A O 1
ATOM 859 N N . LYS A 1 118 ? -12.976 -6.004 9.905 1.00 90.50 118 LYS A N 1
ATOM 860 C CA . LYS A 1 118 ? -12.226 -4.818 9.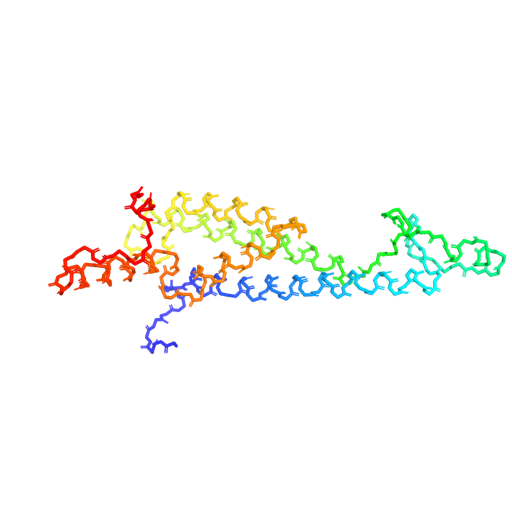476 1.00 90.50 118 LYS A CA 1
ATOM 861 C C . LYS A 1 118 ? -10.808 -5.199 9.055 1.00 90.50 118 LYS A C 1
ATOM 863 O O . LYS A 1 118 ? -10.386 -4.810 7.974 1.00 90.50 118 LYS A O 1
ATOM 868 N N . ALA A 1 119 ? -10.120 -6.031 9.836 1.00 93.6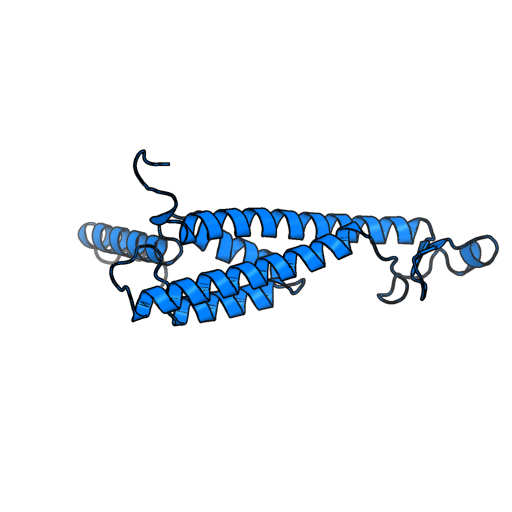9 119 ALA A N 1
ATOM 869 C CA . ALA A 1 119 ? -8.796 -6.546 9.479 1.00 93.69 119 ALA A CA 1
ATOM 870 C C . ALA A 1 119 ? -8.806 -7.338 8.154 1.00 93.69 119 ALA A C 1
ATOM 872 O O . ALA A 1 119 ? -7.908 -7.195 7.321 1.00 93.69 119 ALA A O 1
ATOM 873 N N . GLY A 1 120 ? -9.847 -8.143 7.913 1.00 93.69 120 GLY A N 1
ATOM 874 C CA . GLY A 1 120 ? -10.033 -8.855 6.645 1.00 93.69 120 GLY A CA 1
ATOM 875 C C . GLY A 1 120 ? -10.244 -7.912 5.454 1.00 93.69 120 GLY A C 1
ATOM 876 O O . GLY A 1 120 ? -9.625 -8.089 4.397 1.00 93.69 120 GLY A O 1
ATOM 877 N N . LEU A 1 121 ? -11.071 -6.877 5.629 1.00 94.44 121 LEU A N 1
ATOM 878 C CA . LEU A 1 121 ? -11.283 -5.845 4.614 1.00 94.44 121 LEU A CA 1
ATOM 879 C C . LEU A 1 121 ? -9.994 -5.059 4.339 1.00 94.44 121 LEU A C 1
ATOM 881 O O . LEU A 1 121 ? -9.590 -4.952 3.182 1.00 94.44 121 LEU A O 1
ATOM 885 N N . ASN A 1 122 ? -9.306 -4.593 5.384 1.00 94.31 122 ASN A N 1
ATOM 886 C CA . ASN A 1 122 ? -8.010 -3.921 5.296 1.00 94.31 122 ASN A CA 1
ATOM 887 C C . ASN A 1 122 ? -6.991 -4.776 4.536 1.00 94.31 122 ASN A C 1
ATOM 889 O O . ASN A 1 122 ? -6.357 -4.299 3.599 1.00 94.31 122 ASN A O 1
ATOM 893 N N . THR A 1 123 ? -6.882 -6.063 4.862 1.00 95.94 123 THR A N 1
ATOM 894 C CA . THR A 1 123 ? -5.967 -6.984 4.173 1.00 95.94 123 THR A CA 1
ATOM 895 C C . THR A 1 123 ? -6.303 -7.103 2.684 1.00 95.94 123 THR A C 1
ATOM 897 O O . THR A 1 123 ? -5.412 -7.042 1.836 1.00 95.94 123 THR A O 1
ATOM 900 N N . THR A 1 124 ? -7.589 -7.218 2.345 1.00 96.19 124 THR A N 1
ATOM 901 C CA . THR A 1 124 ? -8.049 -7.346 0.954 1.00 96.19 124 THR A CA 1
ATOM 902 C C . THR A 1 124 ? -7.782 -6.069 0.156 1.00 96.19 124 THR A C 1
ATOM 904 O O . THR A 1 124 ? -7.212 -6.123 -0.937 1.00 96.19 124 THR A O 1
ATOM 907 N N . ILE A 1 125 ? -8.134 -4.908 0.714 1.00 94.94 125 ILE A N 1
ATOM 908 C CA . ILE A 1 125 ? -7.890 -3.606 0.087 1.00 94.94 125 ILE A CA 1
ATOM 909 C C . ILE A 1 125 ? -6.388 -3.320 -0.014 1.00 94.94 125 ILE A C 1
ATOM 911 O O . ILE A 1 125 ? -5.928 -2.836 -1.044 1.00 94.94 125 ILE A O 1
ATOM 915 N N . GLY A 1 126 ? -5.604 -3.671 1.005 1.00 93.19 126 GLY A N 1
ATOM 916 C CA . GLY A 1 126 ? -4.148 -3.553 0.998 1.00 93.19 126 GLY A CA 1
ATOM 917 C C . GLY A 1 126 ? -3.499 -4.399 -0.095 1.00 93.19 126 GLY A C 1
ATOM 918 O O . GLY A 1 126 ? -2.678 -3.889 -0.858 1.00 93.19 126 GLY A O 1
ATOM 919 N N . ALA A 1 127 ? -3.920 -5.657 -0.244 1.00 95.25 127 ALA A N 1
ATOM 920 C CA . ALA A 1 127 ? -3.441 -6.537 -1.306 1.00 95.25 127 ALA A CA 1
ATOM 921 C C . ALA A 1 127 ? -3.826 -6.007 -2.697 1.00 95.25 127 ALA A C 1
ATOM 923 O O . ALA A 1 127 ? -2.990 -5.984 -3.603 1.00 95.25 127 ALA A O 1
ATOM 924 N N . TYR A 1 128 ? -5.057 -5.510 -2.858 1.00 94.44 128 TYR A N 1
ATOM 925 C CA . TYR A 1 128 ? -5.484 -4.839 -4.085 1.00 94.44 128 TYR A CA 1
ATOM 926 C C . TYR A 1 128 ? -4.660 -3.569 -4.356 1.00 94.44 128 TYR A C 1
ATOM 928 O O . TYR A 1 128 ? -4.275 -3.317 -5.499 1.00 94.44 128 TYR A O 1
ATOM 936 N N . GLY A 1 129 ? -4.297 -2.824 -3.309 1.00 92.00 129 GLY A N 1
ATOM 937 C CA . GLY A 1 129 ? -3.446 -1.633 -3.347 1.00 92.00 129 GLY 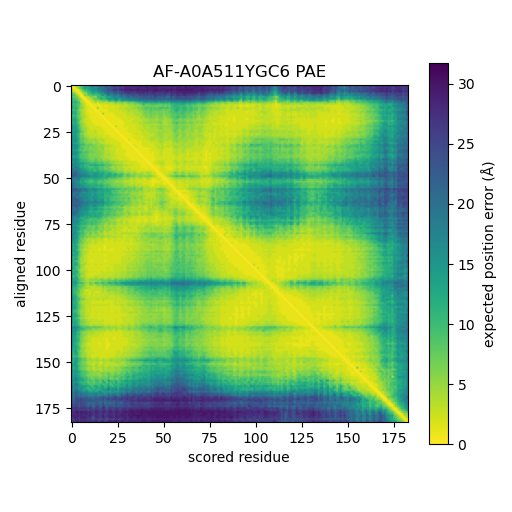A CA 1
ATOM 938 C C . GLY A 1 129 ? -2.055 -1.854 -3.940 1.00 92.00 129 GLY A C 1
ATOM 939 O O . GLY A 1 129 ? -1.494 -0.942 -4.551 1.00 92.00 129 GLY A O 1
ATOM 940 N N . LEU A 1 130 ? -1.520 -3.075 -3.833 1.00 90.69 130 LEU A N 1
ATOM 941 C CA . LEU A 1 130 ? -0.249 -3.467 -4.452 1.00 90.69 130 LEU A CA 1
ATOM 942 C C . LEU A 1 130 ? -0.344 -3.632 -5.977 1.00 90.69 130 LEU A C 1
ATOM 944 O O . LEU A 1 130 ? 0.679 -3.775 -6.651 1.00 90.69 130 LEU A O 1
ATOM 948 N N . THR A 1 131 ? -1.556 -3.625 -6.533 1.00 87.56 131 THR A N 1
ATOM 949 C CA . THR A 1 131 ? -1.791 -3.628 -7.978 1.00 87.56 131 THR A CA 1
ATOM 950 C C . THR A 1 131 ? -1.870 -2.199 -8.508 1.00 87.56 131 THR A C 1
ATOM 952 O O . THR A 1 131 ? -2.348 -1.300 -7.821 1.00 87.56 131 THR A O 1
ATOM 955 N N . GLY A 1 132 ? -1.476 -1.982 -9.767 1.00 79.69 132 GLY A N 1
ATOM 956 C CA . GLY A 1 132 ? -1.525 -0.644 -10.371 1.00 79.69 132 GLY A CA 1
ATOM 957 C C . GLY A 1 132 ? -2.933 -0.033 -10.439 1.00 79.69 132 GLY A C 1
ATOM 958 O O . GLY A 1 132 ? -3.064 1.183 -10.366 1.00 79.69 132 GLY A O 1
ATOM 959 N N . ALA A 1 133 ? -3.983 -0.857 -10.539 1.00 86.62 133 ALA A N 1
ATOM 960 C CA . ALA A 1 133 ? -5.372 -0.390 -10.543 1.00 86.62 133 ALA A CA 1
ATOM 961 C C . ALA A 1 133 ? -5.905 -0.103 -9.129 1.00 86.62 133 ALA A C 1
ATOM 963 O O . ALA A 1 133 ? -6.736 0.784 -8.946 1.00 86.62 133 ALA A O 1
ATOM 964 N N . GLY A 1 134 ? -5.424 -0.844 -8.127 1.00 89.25 134 GLY A N 1
ATOM 965 C CA . GLY A 1 134 ? -5.906 -0.733 -6.756 1.00 89.25 134 GLY A CA 1
ATOM 966 C C . GLY A 1 134 ? -5.164 0.269 -5.886 1.00 89.25 134 GLY A C 1
ATOM 967 O O . GLY A 1 134 ? -5.691 0.626 -4.836 1.00 89.25 134 GLY A O 1
ATOM 968 N N . THR A 1 135 ? -3.999 0.777 -6.305 1.00 89.81 135 THR A N 1
ATOM 969 C CA . THR A 1 135 ? -3.213 1.732 -5.504 1.00 89.81 135 THR A CA 1
ATOM 970 C C . THR A 1 135 ? -4.025 2.963 -5.094 1.00 89.81 135 THR A C 1
ATOM 972 O O . THR A 1 135 ? -4.076 3.280 -3.910 1.00 89.81 135 THR A O 1
ATOM 975 N N . ILE A 1 136 ? -4.692 3.645 -6.034 1.00 90.31 136 ILE A N 1
ATOM 976 C CA . ILE A 1 136 ? -5.456 4.865 -5.716 1.00 90.31 136 ILE A CA 1
ATOM 977 C C . ILE A 1 136 ? -6.680 4.562 -4.832 1.00 90.31 136 ILE A C 1
ATOM 979 O O . ILE A 1 136 ? -6.808 5.208 -3.791 1.00 90.31 136 ILE A O 1
ATOM 983 N N . PRO A 1 137 ? -7.542 3.572 -5.151 1.00 92.88 137 PRO A N 1
ATOM 984 C CA . PRO A 1 137 ? -8.626 3.169 -4.253 1.00 92.88 137 PRO A CA 1
ATOM 985 C C . PRO A 1 137 ? -8.158 2.803 -2.840 1.00 92.88 137 PRO A C 1
ATOM 987 O O . PRO A 1 137 ? -8.776 3.228 -1.867 1.00 92.88 137 PRO A O 1
ATOM 990 N N . ALA A 1 138 ? -7.054 2.060 -2.713 1.00 93.44 138 ALA A N 1
ATOM 991 C CA . ALA A 1 138 ? -6.504 1.682 -1.417 1.00 93.44 138 ALA A CA 1
ATOM 992 C C . ALA A 1 138 ? -5.990 2.900 -0.639 1.00 93.44 138 ALA A C 1
ATOM 994 O O . ALA A 1 138 ? -6.299 3.037 0.541 1.00 93.44 138 ALA A O 1
ATOM 995 N N . LEU A 1 139 ? -5.268 3.821 -1.289 1.00 93.75 139 LEU A N 1
ATOM 996 C CA . LEU A 1 139 ? -4.821 5.064 -0.652 1.00 93.75 139 LEU A CA 1
ATOM 997 C C . LEU A 1 139 ? -5.995 5.902 -0.140 1.00 93.75 139 LEU A C 1
ATOM 999 O O . LEU A 1 139 ? -5.900 6.465 0.947 1.00 93.75 139 LEU A O 1
ATOM 1003 N N . LEU A 1 140 ? -7.102 5.976 -0.882 1.00 94.50 140 LEU A N 1
ATOM 1004 C CA . LEU A 1 140 ? -8.304 6.675 -0.421 1.00 94.50 140 LEU A CA 1
ATOM 1005 C C . LEU A 1 140 ? -8.947 5.955 0.767 1.00 94.50 140 LEU A C 1
ATOM 1007 O O . LEU A 1 140 ? -9.225 6.589 1.782 1.00 94.50 140 LEU A O 1
ATOM 1011 N N . TYR A 1 141 ? -9.124 4.635 0.668 1.00 94.06 141 TYR A N 1
ATOM 1012 C CA . TYR A 1 141 ? -9.699 3.819 1.736 1.00 94.06 141 TYR A CA 1
ATOM 1013 C C . TYR A 1 141 ? -8.928 3.957 3.054 1.00 94.06 141 TYR A C 1
ATOM 1015 O O . TYR A 1 141 ? -9.517 4.264 4.091 1.00 94.06 141 TYR A O 1
ATOM 1023 N N . PHE A 1 142 ? -7.606 3.784 3.007 1.00 93.62 142 PHE A N 1
ATOM 1024 C CA . PHE A 1 142 ? -6.751 3.928 4.183 1.00 93.62 142 PHE A CA 1
ATOM 1025 C C . PHE A 1 142 ? -6.585 5.386 4.610 1.00 93.62 142 PHE A C 1
ATOM 1027 O O . PHE A 1 142 ? -6.301 5.643 5.773 1.00 93.62 142 PHE A O 1
ATOM 1034 N N . GLY A 1 143 ? -6.787 6.346 3.704 1.00 93.00 143 GLY A N 1
ATOM 1035 C CA . GLY A 1 143 ? -6.801 7.768 4.040 1.00 93.00 143 GLY A CA 1
ATOM 1036 C C . GLY A 1 143 ? -7.978 8.117 4.939 1.00 93.00 143 GLY A C 1
ATOM 1037 O O . GLY A 1 143 ? -7.792 8.797 5.943 1.00 93.00 143 GLY A O 1
ATOM 1038 N N . VAL A 1 144 ? -9.168 7.594 4.631 1.00 92.00 144 VAL A N 1
ATOM 1039 C CA . VAL A 1 144 ? -10.330 7.718 5.522 1.00 92.00 144 VAL A CA 1
ATOM 1040 C C . VAL A 1 144 ? -10.057 7.007 6.845 1.00 92.00 144 VAL A C 1
ATOM 1042 O O . VAL A 1 144 ? -10.228 7.618 7.894 1.00 92.00 144 VAL A O 1
ATOM 1045 N N . ASP A 1 145 ? -9.571 5.761 6.814 1.00 90.00 145 ASP A N 1
ATOM 1046 C CA . ASP A 1 145 ? -9.345 4.993 8.047 1.00 90.00 145 ASP A CA 1
ATOM 1047 C C . ASP A 1 145 ? -8.298 5.632 8.978 1.00 90.00 145 ASP A C 1
ATOM 1049 O O . ASP A 1 145 ? -8.439 5.571 10.197 1.00 90.00 145 ASP A O 1
ATOM 1053 N N . ALA A 1 146 ? -7.270 6.273 8.416 1.00 90.31 146 ALA A N 1
ATOM 1054 C CA . ALA A 1 146 ? -6.178 6.868 9.179 1.00 90.31 146 ALA A CA 1
ATOM 1055 C C . ALA A 1 146 ? -6.423 8.332 9.586 1.00 90.31 146 ALA A C 1
ATOM 1057 O O . ALA A 1 146 ? -5.993 8.750 10.663 1.00 90.31 146 ALA A O 1
ATOM 1058 N N . LEU A 1 147 ? -7.051 9.141 8.727 1.00 91.56 147 LEU A N 1
ATOM 1059 C CA . LEU A 1 147 ? -7.152 10.595 8.923 1.00 91.56 147 LEU A CA 1
ATOM 1060 C C . LEU A 1 147 ? -8.519 11.041 9.452 1.00 91.56 147 LEU A C 1
ATOM 1062 O O . LEU A 1 147 ? -8.597 12.099 10.080 1.00 91.56 147 LEU A O 1
ATOM 1066 N N . TYR A 1 148 ? -9.584 10.267 9.222 1.00 87.06 148 TYR A N 1
ATOM 1067 C CA . TYR A 1 148 ? -10.896 10.575 9.788 1.00 87.06 148 TYR A CA 1
ATOM 1068 C C . TYR A 1 148 ? -10.929 10.184 11.278 1.00 87.06 148 TYR A C 1
ATOM 1070 O O . TYR A 1 148 ? -10.466 9.094 11.627 1.00 87.06 148 TYR A O 1
ATOM 1078 N N . PRO A 1 149 ? -11.463 11.020 12.191 1.00 84.50 149 PRO A N 1
ATOM 1079 C CA . PRO A 1 149 ? -11.601 10.653 13.600 1.00 84.50 149 PRO A CA 1
ATOM 1080 C C . PRO A 1 149 ? -12.420 9.364 13.778 1.00 84.50 149 PRO A C 1
ATOM 1082 O O . PRO A 1 149 ? -13.594 9.320 13.437 1.00 84.50 149 PRO A O 1
ATOM 1085 N N . GLY A 1 150 ? -11.801 8.302 14.303 1.00 82.06 150 GLY A N 1
ATOM 1086 C CA . GLY A 1 150 ? -12.441 6.982 14.423 1.00 82.06 150 GLY A CA 1
ATOM 1087 C C . GLY A 1 150 ? -12.514 6.181 13.113 1.00 82.06 150 GLY A C 1
ATOM 1088 O O . GLY A 1 150 ? -13.159 5.134 13.074 1.00 82.06 150 GLY A O 1
ATOM 1089 N N . GLY A 1 151 ? -11.863 6.650 12.045 1.00 86.62 151 GLY A N 1
ATOM 1090 C CA . GLY A 1 151 ? -11.822 5.994 10.741 1.00 86.62 151 GLY A CA 1
ATOM 1091 C C . GLY A 1 151 ? -13.212 5.769 10.145 1.00 86.62 151 GLY A C 1
ATOM 1092 O O . GLY A 1 151 ? -14.127 6.576 10.321 1.00 86.62 151 GLY A O 1
ATOM 1093 N N . TRP A 1 152 ? -13.386 4.636 9.463 1.00 86.00 152 TRP A N 1
ATOM 1094 C CA . TRP A 1 152 ? -14.673 4.258 8.864 1.00 86.00 152 TRP A CA 1
ATOM 1095 C C . TRP A 1 152 ? -15.809 4.078 9.883 1.00 86.00 152 TRP A C 1
ATOM 1097 O O . TRP A 1 152 ? -16.962 4.362 9.563 1.00 86.00 152 TRP A O 1
ATOM 1107 N N . GLU A 1 153 ? -15.499 3.652 11.109 1.00 84.06 153 GLU A N 1
ATOM 1108 C CA . GLU A 1 153 ? -16.493 3.505 12.182 1.00 84.06 153 GLU A CA 1
ATOM 1109 C C . GLU A 1 153 ? -16.964 4.872 12.688 1.00 84.06 153 GLU A C 1
ATOM 1111 O O . GLU A 1 153 ? -18.164 5.112 12.808 1.00 84.06 153 GLU A O 1
ATOM 1116 N N . GLY A 1 154 ? -16.027 5.797 12.919 1.00 82.88 154 GLY A N 1
ATOM 1117 C CA . GLY A 1 154 ? -16.339 7.178 13.286 1.00 82.88 154 GLY A CA 1
ATOM 1118 C C . GLY A 1 154 ? -17.179 7.879 12.221 1.00 82.88 154 GLY A C 1
ATOM 1119 O O . GLY A 1 154 ? -18.206 8.470 12.542 1.00 82.88 154 GLY A O 1
ATOM 1120 N N . TYR A 1 155 ? -16.817 7.717 10.945 1.00 82.38 155 TYR A N 1
ATOM 1121 C CA . TYR A 1 155 ? -17.607 8.235 9.827 1.00 82.38 155 TYR A CA 1
ATOM 1122 C C . TYR A 1 155 ? -19.039 7.672 9.809 1.00 82.38 155 TYR A C 1
ATOM 1124 O O . TYR A 1 155 ? -20.003 8.416 9.625 1.00 82.38 155 TYR A O 1
ATOM 1132 N N . GLY A 1 156 ? -19.196 6.364 10.041 1.00 82.44 156 GLY A N 1
ATOM 1133 C CA . GLY A 1 156 ? -20.509 5.722 10.132 1.00 82.44 156 GLY A CA 1
ATOM 1134 C C . GLY A 1 156 ? -21.364 6.252 11.289 1.00 82.44 156 GLY A C 1
ATOM 1135 O O . GLY A 1 156 ? -22.555 6.513 11.101 1.00 82.44 156 GLY A O 1
ATOM 1136 N N . ASN A 1 157 ? -20.754 6.462 12.458 1.00 82.19 157 ASN A N 1
ATOM 1137 C CA . ASN A 1 157 ? -21.425 6.994 13.646 1.00 82.19 157 ASN A CA 1
ATOM 1138 C C . ASN A 1 157 ? -21.858 8.453 13.460 1.00 82.19 157 ASN A C 1
ATOM 1140 O O . ASN A 1 157 ? -23.000 8.799 13.771 1.00 82.19 157 ASN A O 1
ATOM 1144 N N . ASP A 1 158 ? -20.986 9.298 12.906 1.00 82.31 158 ASP A N 1
ATOM 1145 C CA . ASP A 1 158 ? -21.311 10.691 12.595 1.00 82.31 158 ASP A CA 1
ATOM 1146 C C . ASP A 1 158 ? -22.478 10.757 11.610 1.00 82.31 158 ASP A C 1
ATOM 1148 O O . ASP A 1 158 ? -23.442 11.491 11.834 1.00 82.31 158 ASP A O 1
ATOM 1152 N N . TYR A 1 159 ? -22.452 9.919 10.571 1.00 75.94 159 TYR A N 1
ATOM 1153 C CA . TYR A 1 159 ? -23.545 9.814 9.613 1.00 75.94 159 TYR A CA 1
ATOM 1154 C C . TYR A 1 159 ? -24.872 9.439 10.287 1.00 75.94 159 TYR A C 1
ATOM 1156 O O . TYR A 1 159 ? -25.888 10.100 10.063 1.00 75.94 159 TYR A O 1
ATOM 1164 N N . GLN A 1 160 ? -24.870 8.417 11.147 1.00 76.44 160 GLN A N 1
ATOM 1165 C CA . GLN A 1 160 ? -26.069 7.978 11.864 1.00 76.44 160 GLN A CA 1
ATOM 1166 C C . GLN A 1 160 ? -26.583 9.056 12.832 1.00 76.44 160 GLN A C 1
ATOM 1168 O O . GLN A 1 160 ? -27.795 9.253 12.976 1.00 76.44 160 GLN A O 1
ATOM 1173 N N . SER A 1 161 ? -25.676 9.807 13.460 1.00 77.00 161 SER A N 1
ATOM 1174 C CA . SER A 1 161 ? -26.031 10.932 14.325 1.00 77.00 161 SER A CA 1
ATOM 1175 C C . SER A 1 161 ? -26.696 12.065 13.533 1.00 77.00 161 SER A C 1
ATOM 1177 O O . SER A 1 161 ? -27.758 12.542 13.922 1.00 77.00 161 SER A O 1
ATOM 1179 N N . ILE A 1 162 ? -26.155 12.425 12.366 1.00 76.75 162 ILE A N 1
ATOM 1180 C CA . ILE A 1 162 ? -26.700 13.477 11.501 1.00 76.75 162 ILE A CA 1
ATOM 1181 C C . ILE A 1 162 ? -28.049 13.042 10.931 1.00 76.75 162 ILE A C 1
ATOM 1183 O O . ILE A 1 162 ? -28.994 13.828 10.890 1.00 76.75 162 ILE A O 1
ATOM 1187 N N . GLN A 1 163 ? -28.169 11.781 10.516 1.00 72.62 163 GLN A N 1
ATOM 1188 C CA . GLN A 1 163 ? -29.421 11.245 9.997 1.00 72.62 163 GLN A CA 1
ATOM 1189 C C . GLN A 1 163 ? -30.514 11.224 11.069 1.00 72.62 163 GLN A C 1
ATOM 1191 O O . GLN A 1 163 ? -31.636 11.641 10.790 1.00 72.62 163 GLN A O 1
ATOM 1196 N N . SER A 1 164 ? -30.204 10.789 12.294 1.00 70.94 164 SER A N 1
ATOM 1197 C CA . SER A 1 164 ? -31.178 10.797 13.394 1.00 70.94 164 SER A CA 1
ATOM 1198 C C . SER A 1 164 ? -31.590 12.217 13.801 1.00 70.94 164 SER A C 1
ATOM 1200 O O . SER A 1 164 ? -32.779 12.469 13.985 1.00 70.94 164 SER A O 1
ATOM 1202 N N . GLN A 1 165 ? -30.646 13.165 13.856 1.00 74.00 165 GLN A N 1
ATOM 1203 C CA . GLN A 1 165 ? -30.931 14.578 14.138 1.00 74.00 165 GLN A CA 1
ATOM 1204 C C . GLN A 1 165 ? -31.794 15.226 13.048 1.00 74.00 165 GLN A C 1
ATOM 1206 O O . GLN A 1 165 ? -32.767 15.911 13.354 1.00 74.00 165 GLN A O 1
ATOM 1211 N N . ASN A 1 166 ? -31.491 14.973 11.774 1.00 66.12 166 ASN A N 1
ATOM 1212 C CA . ASN A 1 166 ? -32.255 15.539 10.665 1.00 66.12 166 ASN A CA 1
ATOM 1213 C C . ASN A 1 166 ? -33.632 14.891 10.515 1.00 66.12 166 ASN A C 1
ATOM 1215 O O . ASN A 1 166 ? -34.591 15.601 10.239 1.00 66.12 166 ASN A O 1
ATOM 1219 N N . ALA A 1 167 ? -33.767 13.583 10.752 1.00 65.75 167 ALA A N 1
ATOM 1220 C CA . ALA A 1 167 ? -35.064 12.908 10.753 1.00 65.75 167 ALA A CA 1
ATOM 1221 C C . ALA A 1 167 ? -36.002 13.418 11.864 1.00 65.75 167 ALA A C 1
ATOM 1223 O O . ALA A 1 167 ? -37.219 13.335 11.708 1.00 65.75 167 ALA A O 1
ATOM 1224 N N . ALA A 1 168 ? -35.451 13.969 12.954 1.00 64.25 168 ALA A N 1
ATOM 1225 C CA . ALA A 1 168 ? -36.220 14.596 14.029 1.00 64.25 168 ALA A CA 1
ATOM 1226 C C . ALA A 1 168 ? -36.735 16.009 13.681 1.00 64.25 168 ALA A C 1
ATOM 1228 O O . ALA A 1 168 ? -37.657 16.492 14.333 1.00 64.25 168 ALA A O 1
ATOM 1229 N N . ILE A 1 169 ? -36.158 16.670 12.669 1.00 66.12 169 ILE A N 1
ATOM 1230 C CA . ILE A 1 169 ? -36.533 18.028 12.227 1.00 66.12 169 ILE A CA 1
ATOM 1231 C C . ILE A 1 169 ? -37.326 17.974 10.912 1.00 66.12 169 ILE A C 1
ATOM 1233 O O . ILE A 1 169 ? -38.320 18.677 10.744 1.00 66.12 169 ILE A O 1
ATOM 1237 N N . VAL A 1 170 ? -36.901 17.123 9.978 1.00 62.81 170 VAL A N 1
ATOM 1238 C CA . VAL A 1 170 ? -37.503 16.915 8.660 1.00 62.81 170 VAL A CA 1
ATOM 1239 C C . VAL A 1 170 ? -37.795 15.426 8.495 1.00 62.81 170 VAL A C 1
ATOM 1241 O O . VAL A 1 170 ? -36.918 14.620 8.166 1.00 62.81 170 VAL A O 1
ATOM 1244 N N . HIS A 1 171 ? -39.055 15.052 8.710 1.00 55.00 171 HIS A N 1
ATOM 1245 C CA . HIS A 1 171 ? -39.518 13.682 8.508 1.00 55.00 171 HIS A CA 1
ATOM 1246 C C . HIS A 1 171 ? -39.259 13.236 7.057 1.00 55.00 171 HIS A C 1
ATOM 1248 O O . HIS A 1 171 ? -39.771 13.837 6.115 1.00 55.00 171 HIS A O 1
ATOM 1254 N N . GLY A 1 172 ? -38.467 12.173 6.877 1.00 59.03 172 GLY A N 1
ATOM 1255 C CA . GLY A 1 172 ? -38.146 11.601 5.562 1.00 59.03 172 GLY A CA 1
ATOM 1256 C C . GLY A 1 172 ? -36.841 12.090 4.922 1.00 59.03 172 GLY A C 1
ATOM 1257 O O . GLY A 1 172 ? -36.566 11.726 3.780 1.00 59.03 172 GLY A O 1
ATOM 1258 N N . PHE A 1 173 ? -36.017 12.874 5.627 1.00 56.56 173 PHE A N 1
ATOM 1259 C CA . PHE A 1 173 ? -34.702 13.270 5.119 1.00 56.56 173 PHE A CA 1
ATOM 1260 C C . PHE A 1 173 ? -33.739 12.070 5.049 1.00 56.56 173 PHE A C 1
ATOM 1262 O O . PHE A 1 173 ? -33.449 11.415 6.052 1.00 56.56 173 PHE A O 1
ATOM 1269 N N . ILE A 1 174 ? -33.247 11.781 3.843 1.00 55.94 174 ILE A N 1
ATOM 1270 C CA . ILE A 1 174 ? -32.311 10.695 3.542 1.00 55.94 174 ILE A CA 1
ATOM 1271 C C . ILE A 1 174 ? -31.020 11.334 3.026 1.00 55.94 174 ILE A C 1
ATOM 1273 O O . ILE A 1 174 ? -31.007 11.922 1.948 1.00 55.94 174 ILE A O 1
ATOM 1277 N N . THR A 1 175 ? -29.931 11.213 3.784 1.00 58.44 175 THR A N 1
ATOM 1278 C CA . THR A 1 175 ? -28.624 11.790 3.428 1.00 58.44 175 THR A CA 1
ATOM 1279 C C . THR A 1 175 ? -27.914 11.017 2.297 1.00 58.44 175 THR A C 1
ATOM 1281 O O . THR A 1 175 ? -27.086 11.594 1.600 1.00 58.44 175 THR A O 1
ATOM 1284 N N . ALA A 1 176 ? -28.262 9.740 2.078 1.00 49.97 176 ALA A N 1
ATOM 1285 C CA . ALA A 1 176 ? -27.859 8.885 0.950 1.00 49.97 176 ALA A CA 1
ATOM 1286 C C . ALA A 1 176 ? -28.818 7.672 0.826 1.00 49.97 176 ALA A C 1
ATOM 1288 O O . ALA A 1 176 ? -29.351 7.233 1.851 1.00 49.97 176 ALA A O 1
ATOM 1289 N N . PRO A 1 177 ? -29.067 7.116 -0.380 1.00 44.28 177 PRO A N 1
ATOM 1290 C CA . PRO A 1 177 ? -30.044 6.041 -0.571 1.00 44.28 177 PRO A CA 1
ATOM 1291 C C . PRO A 1 177 ? -29.713 4.810 0.292 1.00 44.28 177 PRO A C 1
ATOM 1293 O O . PRO A 1 177 ? -28.576 4.349 0.332 1.00 44.28 177 PRO A O 1
ATOM 1296 N N . TYR A 1 178 ? -30.733 4.322 1.005 1.00 40.59 178 TYR A N 1
ATOM 1297 C CA . TYR A 1 178 ? -30.726 3.191 1.943 1.00 40.59 178 TYR A CA 1
ATOM 1298 C C . TYR A 1 178 ? -29.859 2.001 1.483 1.00 40.59 178 TYR A C 1
ATOM 1300 O O . TYR A 1 178 ? -30.070 1.493 0.382 1.00 40.59 178 TYR A O 1
ATOM 1308 N N . GLY A 1 179 ? -28.969 1.477 2.347 1.00 44.16 179 GLY A N 1
ATOM 1309 C CA . GLY A 1 179 ? -28.372 0.161 2.073 1.00 44.16 179 GLY A CA 1
ATOM 1310 C C . GLY A 1 179 ? -27.272 -0.431 2.969 1.00 44.16 179 GLY A C 1
ATOM 1311 O O . GLY A 1 179 ? -27.188 -1.652 2.996 1.00 44.16 179 GLY A O 1
ATOM 1312 N N . SER A 1 180 ? -26.431 0.321 3.696 1.00 43.09 180 SER A N 1
ATOM 1313 C CA . SER A 1 180 ? -25.159 -0.272 4.192 1.00 43.09 180 SER A CA 1
ATOM 1314 C C . SER A 1 180 ? -24.854 -0.202 5.696 1.00 43.09 180 SER A C 1
ATOM 1316 O O . SER A 1 180 ? -23.732 -0.517 6.079 1.00 43.09 180 SER A O 1
ATOM 1318 N N . GLN A 1 181 ? -25.796 0.170 6.569 1.00 44.56 181 GLN A N 1
ATOM 1319 C CA . GLN A 1 181 ? -25.543 0.288 8.022 1.00 44.56 181 GLN A CA 1
ATOM 1320 C C . GLN A 1 181 ? -26.127 -0.864 8.857 1.00 44.56 181 GLN A C 1
ATOM 1322 O O . GLN A 1 181 ? -26.774 -0.648 9.878 1.00 44.56 181 GLN A O 1
ATOM 1327 N N . LYS A 1 182 ? -25.908 -2.109 8.429 1.00 33.91 182 LYS A N 1
ATOM 1328 C CA . LYS A 1 182 ? -26.043 -3.276 9.313 1.00 33.91 182 LYS A CA 1
ATOM 1329 C C . LYS A 1 182 ? -24.801 -4.150 9.172 1.00 33.91 182 LYS A C 1
ATOM 1331 O O . LYS A 1 182 ? -24.765 -5.012 8.300 1.00 33.91 182 LYS A O 1
ATOM 1336 N N . PHE A 1 183 ? -23.810 -3.895 10.019 1.00 38.03 183 PHE A N 1
ATOM 1337 C CA . PHE A 1 183 ? -22.755 -4.840 10.373 1.00 38.03 183 PHE A CA 1
ATOM 1338 C C . PHE A 1 183 ? -22.664 -4.879 11.892 1.00 38.03 183 PHE A C 1
ATOM 1340 O O . PHE A 1 183 ? -22.672 -3.780 12.489 1.00 38.03 183 PHE A O 1
#

Secondary structure (DSSP, 8-state):
--TT--TTTSHHHHHHHHHHHHHHHHHHHHHHHHHHHHHHHHTTEEE-SSSEEE--HHHHHHHTTSPP-TTTSPPPHHHHHHHHHHHHHHHHHHHHHHHHHHHHHH-TT-TT---HHHHHHHHHHHHHHTSTTTHHHHHHHHHHHHHSTTHHHHHHHHHHHHHHHHHTTSTT--SS-S-----

Mean predicted aligned error: 9.28 Å

Organism: NCBI:txid395933

Solvent-accessible surface area (backbone atoms only — not comparable to full-atom values): 9945 Å² total; per-residue (Å²): 131,76,93,80,75,53,72,86,56,42,44,54,55,54,48,40,36,54,42,43,56,50,38,51,52,17,50,52,33,26,52,55,12,49,56,48,16,53,51,41,30,71,75,26,29,28,36,51,96,93,44,68,45,74,51,56,72,71,53,28,74,73,54,42,82,57,82,86,42,89,73,42,44,24,76,34,70,46,26,52,50,11,54,51,45,40,52,50,38,42,52,52,50,52,52,53,37,51,53,10,31,51,26,41,77,77,36,70,87,46,75,45,41,31,58,64,68,56,40,51,49,51,48,52,40,43,58,40,25,77,36,92,83,26,32,63,61,27,54,52,55,46,42,42,46,35,71,38,75,68,13,64,61,32,51,51,50,53,48,52,51,52,43,55,57,42,36,76,77,40,81,82,60,69,96,64,88,87,85,82,92,82,130